Protein AF-A0A483R5V2-F1 (afdb_monomer_lite)

Foldseek 3Di:
DPDDDDPDLLVVLLVLLLVLLVPVVDPVSVVVLLVLLLVLLAPSSLSNLLNNCVSDVDVVSLCSNLVSLCVQLVVFWFAQLLADQVLLCVLDVDFPAFAQEDDPLVVVVVVVVVVVVVVVVVVVVVNPPPDPPPDPPPPPQPCDPNDSLVSSVSSNLSSLLSLQCSCVVCVVPDDLVSNLSSLLSSLTSLRSNLCVVCVCCRVVVVVQLVVQLVVVCVVCPVPDDDDSVRSSSVSSVVVSVVNLVSLLVSLLSNLLSNQDPSCLVSLLVSLVVVVGLSSLLSSLLSCLNVLHDDDLVNLLVSLVSHNPHSSSLVSSSVSLSVSCSNYPDDPVVNVSNCVSSVHHYDYPDPVVVPPVVDD

Radius of gyration: 23.41 Å; chains: 1; bounding box: 75×50×64 Å

Secondary structure (DSSP, 8-state):
------SSHHHHHHHHHHHHHHTTT-HHHHHHHHHHHHTTTSHHHHHHHHHHHHH---HHHHHHHHHHHHHTTTTSPPP-S---HHHHHHH-SSPPPPEEE---HHHHHHHHHHHHHHHHHHHHHHT---S--TT-------EETTEEHHHHHHHHHHHHHHHHHHHHHTTTTS-HHHHHHHHHHHHHHHHHHHHHHHHHHHHSHHHHHHHHHHHHHHHHTTS----HHHHHHHHHHHHHHHHHHHHHHHHHHHHHHH--TTTHHHHHHHHHTT-SHHHHHHHHHHHHHTT----HHHHHHHHHHS---HHHHHHHHHHHHHHHHHS---HHHHHHHHHHTT-EEEPPPGGGGSTTS--

Organism: Klebsiella pneumoniae (NCBI:txid573)

Sequence (359 aa):
PNNYKFKYNYVYYFFIAKYFSDHLREADVVKEIKNAASSLHLKQSMNILMFLTHHSKDQFILDLITDQAKLLFSKFEPATIDLDTDFINSIVDNLPEVCFIQKDRLEFRREVEDSKDFRSEEIDSENNDDEPDESEQRDSNAVYDGIDLNLELNLTIKSLELLGQLSRNYYGSLKIGQKELLLDEAINAPLRSLNFLLSSARDEPEKTIETLEQKINEVLAGKKSTTSSEVRALARKILFRMLFTITYSIVSKIASSIGSTHLQPVIDKVCDNKNSDAGKLIKLASILEVGQTISIEELKKLNGSLSKNSLSNLLVKALVVNYLYMFERPNKQVQQICAAVDIKYDAISKEIGFQKINK

pLDDT: mean 83.68, std 16.2, range [32.22, 98.38]

Structure (mmCIF, N/CA/C/O backbone):
data_AF-A0A483R5V2-F1
#
_entry.id   AF-A0A483R5V2-F1
#
loop_
_atom_site.group_PDB
_atom_site.id
_atom_site.type_symbol
_atom_site.label_atom_id
_atom_site.label_alt_id
_atom_site.label_comp_id
_atom_site.label_asym_id
_atom_site.label_entity_id
_atom_site.label_seq_id
_atom_site.pdbx_PDB_ins_code
_atom_site.Cartn_x
_atom_site.Cartn_y
_atom_site.Cartn_z
_atom_site.occupancy
_atom_site.B_iso_or_equiv
_atom_site.auth_seq_id
_atom_site.auth_comp_id
_atom_site.auth_asym_id
_atom_site.auth_atom_id
_atom_site.pdbx_PDB_model_num
ATOM 1 N N . PRO A 1 1 ? 23.568 32.466 -28.014 1.00 44.06 1 PRO A N 1
ATOM 2 C CA . PRO A 1 1 ? 23.216 31.199 -27.329 1.00 44.06 1 PRO A CA 1
ATOM 3 C C . PRO A 1 1 ? 21.982 30.568 -27.989 1.00 44.06 1 PRO A C 1
ATOM 5 O O . PRO A 1 1 ? 20.909 31.164 -27.965 1.00 44.06 1 PRO A O 1
ATOM 8 N N . ASN A 1 2 ? 22.157 29.420 -28.650 1.00 48.97 2 ASN A N 1
ATOM 9 C CA . ASN A 1 2 ? 21.047 28.656 -29.225 1.00 48.97 2 ASN A CA 1
ATOM 10 C C . ASN A 1 2 ? 20.337 27.899 -28.100 1.00 48.97 2 ASN A C 1
ATOM 12 O O . ASN A 1 2 ? 20.695 26.764 -27.797 1.00 48.97 2 ASN A O 1
ATOM 16 N N . ASN A 1 3 ? 19.356 28.540 -27.471 1.00 72.00 3 ASN A N 1
ATOM 17 C CA . ASN A 1 3 ? 18.516 27.886 -26.475 1.00 72.00 3 ASN A CA 1
ATOM 18 C C . ASN A 1 3 ? 17.336 27.219 -27.190 1.00 72.00 3 ASN A C 1
ATOM 20 O O . ASN A 1 3 ? 16.607 27.872 -27.937 1.00 72.00 3 ASN A O 1
ATOM 24 N N . TYR A 1 4 ? 17.151 25.921 -26.956 1.00 74.50 4 TYR A N 1
ATOM 25 C CA . TYR A 1 4 ? 15.969 25.182 -27.394 1.00 74.50 4 TYR A CA 1
ATOM 26 C C . TYR A 1 4 ? 14.942 25.165 -26.259 1.00 74.50 4 TYR A C 1
ATOM 28 O O . TYR A 1 4 ? 15.307 24.978 -25.101 1.00 74.50 4 TYR A O 1
ATOM 36 N N . LYS A 1 5 ? 13.659 25.351 -26.585 1.00 79.12 5 LYS A N 1
ATOM 37 C CA . LYS A 1 5 ? 12.546 25.267 -25.629 1.00 79.12 5 LYS A CA 1
ATOM 38 C C . LYS A 1 5 ? 11.462 24.354 -26.187 1.00 79.12 5 LYS A C 1
ATOM 40 O O . LYS A 1 5 ? 11.101 24.458 -27.358 1.00 79.12 5 LYS A O 1
ATOM 45 N N . PHE A 1 6 ? 10.929 23.480 -25.342 1.00 82.62 6 PHE A N 1
ATOM 46 C CA . PHE A 1 6 ? 9.772 22.654 -25.672 1.00 82.62 6 PHE A CA 1
ATOM 47 C C . PHE A 1 6 ? 8.491 23.373 -25.255 1.00 82.62 6 PHE A C 1
ATOM 49 O O . PHE A 1 6 ? 8.448 24.027 -24.217 1.00 82.62 6 PHE A O 1
ATOM 56 N N . LYS A 1 7 ? 7.430 23.250 -26.062 1.00 82.69 7 LYS A N 1
ATOM 57 C CA . LYS A 1 7 ? 6.113 23.812 -25.719 1.00 82.69 7 LYS A CA 1
ATOM 58 C C . LYS A 1 7 ? 5.492 23.121 -24.501 1.00 82.69 7 LYS A C 1
ATOM 60 O O . LYS A 1 7 ? 4.748 23.755 -23.766 1.00 82.69 7 LYS A O 1
ATOM 65 N N . TYR A 1 8 ? 5.787 21.835 -24.312 1.00 85.31 8 TYR A N 1
ATOM 66 C CA . TYR A 1 8 ? 5.274 21.042 -23.204 1.00 85.31 8 TYR A CA 1
ATOM 67 C C . TYR A 1 8 ? 6.401 20.248 -22.539 1.00 85.31 8 TYR A C 1
ATOM 69 O O . TYR A 1 8 ? 7.162 19.567 -23.232 1.00 85.31 8 TYR A O 1
ATOM 77 N N . ASN A 1 9 ? 6.456 20.274 -21.206 1.00 85.25 9 ASN A N 1
ATOM 78 C CA . ASN A 1 9 ? 7.512 19.625 -20.418 1.00 85.25 9 ASN A CA 1
ATOM 79 C C . ASN A 1 9 ? 7.564 18.102 -20.633 1.00 85.25 9 ASN A C 1
ATOM 81 O O . ASN A 1 9 ? 8.644 17.527 -20.730 1.00 85.25 9 ASN A O 1
ATOM 85 N N . TYR A 1 10 ? 6.419 17.439 -20.835 1.00 86.19 10 TYR A N 1
ATOM 86 C CA . TYR A 1 10 ? 6.395 15.994 -21.103 1.00 86.19 10 TYR A CA 1
ATOM 87 C C . TYR A 1 10 ? 7.123 15.605 -22.400 1.00 86.19 10 TYR A C 1
ATOM 89 O O . TYR A 1 10 ? 7.690 14.518 -22.475 1.00 86.19 10 TYR A O 1
ATOM 97 N N . VAL A 1 11 ? 7.152 16.486 -23.411 1.00 89.81 11 VAL A N 1
ATOM 98 C CA . VAL A 1 11 ? 7.894 16.240 -24.660 1.00 89.81 11 VAL A CA 1
ATOM 99 C C . VAL A 1 11 ? 9.394 16.252 -24.383 1.00 89.81 11 VAL A C 1
ATOM 101 O O . VAL A 1 11 ? 10.123 15.406 -24.894 1.00 89.81 11 VAL A O 1
ATOM 104 N N . TYR A 1 12 ? 9.850 17.174 -23.534 1.00 90.44 12 TYR A N 1
ATOM 105 C CA . TYR A 1 12 ? 11.239 17.220 -23.091 1.00 90.44 12 TYR A CA 1
ATOM 106 C C . TYR A 1 12 ? 11.629 15.939 -22.338 1.00 90.44 12 TYR A C 1
ATOM 108 O O . TYR A 1 12 ? 12.614 15.292 -22.696 1.00 90.44 12 TYR A O 1
ATOM 116 N N . TYR A 1 13 ? 10.812 15.510 -21.370 1.00 93.56 13 TYR A N 1
ATOM 117 C CA . TYR A 1 13 ? 11.062 14.287 -20.596 1.00 93.56 13 TYR A CA 1
ATOM 118 C C . TYR A 1 13 ? 11.082 13.029 -21.470 1.00 93.56 13 TYR A C 1
ATOM 120 O O . TYR A 1 13 ? 11.932 12.161 -21.277 1.00 93.56 13 TYR A O 1
ATOM 128 N N . PHE A 1 14 ? 10.195 12.954 -22.465 1.00 93.56 14 PHE A N 1
ATOM 129 C CA . PHE A 1 14 ? 10.171 11.870 -23.444 1.00 93.56 14 PHE A CA 1
ATOM 130 C C . PHE A 1 14 ? 11.493 11.767 -24.217 1.00 93.56 14 PHE A C 1
ATOM 132 O O . PHE A 1 14 ? 12.052 10.679 -24.343 1.00 93.56 14 PHE A O 1
ATOM 139 N N . PHE A 1 15 ? 12.035 12.889 -24.706 1.00 94.12 15 PHE A N 1
ATOM 140 C CA . PHE A 1 15 ? 13.299 12.869 -25.447 1.00 94.12 15 PHE A CA 1
ATOM 141 C C . PHE A 1 15 ? 14.504 12.538 -24.565 1.00 94.12 15 PHE A C 1
ATOM 143 O O . PHE A 1 15 ? 15.373 11.792 -25.014 1.00 94.12 15 PHE A O 1
ATOM 150 N N . ILE A 1 16 ? 14.541 13.013 -23.314 1.00 94.62 16 ILE A N 1
ATOM 151 C CA . ILE A 1 16 ? 15.577 12.600 -22.351 1.00 94.62 16 ILE A CA 1
ATOM 152 C C . ILE A 1 16 ? 15.517 11.090 -22.129 1.00 94.62 16 ILE A C 1
ATOM 154 O O . ILE A 1 16 ? 16.525 10.400 -22.252 1.00 94.62 16 ILE A O 1
ATOM 158 N N . ALA A 1 17 ? 14.330 10.557 -21.848 1.00 94.94 17 ALA A N 1
ATOM 159 C CA . ALA A 1 17 ? 14.140 9.132 -21.629 1.00 94.94 17 ALA A CA 1
ATOM 160 C C . ALA A 1 17 ? 14.529 8.296 -22.856 1.00 94.94 17 ALA A C 1
ATOM 162 O O . ALA A 1 17 ? 15.144 7.237 -22.721 1.00 94.94 17 ALA A O 1
ATOM 163 N N . LYS A 1 18 ? 14.215 8.785 -24.062 1.00 95.38 18 LYS A N 1
ATOM 164 C CA . LYS A 1 18 ? 14.647 8.155 -25.308 1.00 95.38 18 LYS A CA 1
ATOM 165 C C . LYS A 1 18 ? 16.172 8.154 -25.428 1.00 95.38 18 LYS A C 1
ATOM 167 O O . LYS A 1 18 ? 16.744 7.096 -25.685 1.00 95.38 18 LYS A O 1
ATOM 172 N N . TYR A 1 19 ? 16.822 9.288 -25.167 1.00 95.69 19 TYR A N 1
ATOM 173 C CA . TYR A 1 19 ? 18.281 9.381 -25.142 1.00 95.69 19 TYR A CA 1
ATOM 174 C C . TYR A 1 19 ? 18.885 8.391 -24.137 1.00 95.69 19 TYR A C 1
ATOM 176 O O . TYR A 1 19 ? 19.752 7.606 -24.508 1.00 95.69 19 TYR A O 1
ATOM 184 N N . PHE A 1 20 ? 18.372 8.336 -22.905 1.00 95.12 20 PHE A N 1
ATOM 185 C CA . PHE A 1 20 ? 18.823 7.375 -21.896 1.00 95.12 20 PHE A CA 1
ATOM 186 C C . PHE A 1 20 ? 18.676 5.925 -22.362 1.00 95.12 20 PHE A C 1
ATOM 188 O O . PHE A 1 20 ? 19.605 5.140 -22.189 1.00 95.12 20 PHE A O 1
ATOM 195 N N . SER A 1 21 ? 17.557 5.575 -23.006 1.00 94.25 21 SER A N 1
ATOM 196 C CA . SER A 1 21 ? 17.314 4.213 -23.500 1.00 94.25 21 SER A CA 1
ATOM 197 C C . SER A 1 21 ? 18.323 3.754 -24.559 1.00 94.25 21 SER A C 1
ATOM 199 O O . SER A 1 21 ? 18.682 2.578 -24.587 1.00 94.25 21 SER A O 1
ATOM 201 N N . ASP A 1 22 ? 18.812 4.677 -25.392 1.00 94.12 22 ASP A N 1
ATOM 202 C CA . ASP A 1 22 ? 19.760 4.378 -26.472 1.00 94.12 22 ASP A CA 1
ATOM 203 C C . ASP A 1 22 ? 21.214 4.284 -25.971 1.00 94.12 22 ASP A C 1
ATOM 205 O O . ASP A 1 22 ? 22.054 3.670 -26.628 1.00 94.12 22 ASP A O 1
ATOM 209 N N . HIS A 1 23 ? 21.498 4.822 -24.779 1.00 94.25 23 HIS A N 1
ATOM 210 C CA . HIS A 1 23 ? 22.848 4.966 -24.223 1.00 94.25 23 HIS A CA 1
ATOM 211 C C . HIS A 1 23 ? 23.003 4.293 -22.843 1.00 94.25 23 HIS A C 1
ATOM 213 O O . HIS A 1 23 ? 23.864 4.666 -22.051 1.00 94.25 23 HIS A O 1
ATOM 219 N N . LEU A 1 24 ? 22.220 3.243 -22.550 1.00 89.44 24 LEU A N 1
ATOM 220 C CA . LEU A 1 24 ? 22.225 2.520 -21.257 1.00 89.44 24 LEU A CA 1
ATOM 221 C C . LEU A 1 24 ? 23.577 1.897 -20.850 1.00 89.44 24 LEU A C 1
ATOM 223 O O . LEU A 1 24 ? 23.723 1.422 -19.727 1.00 89.44 24 LEU A O 1
ATOM 227 N N . ARG A 1 25 ? 24.563 1.860 -21.753 1.00 88.00 25 ARG A N 1
ATOM 228 C CA . ARG A 1 25 ? 25.918 1.345 -21.484 1.00 88.00 25 ARG A CA 1
ATOM 229 C C . ARG A 1 25 ? 26.900 2.432 -21.047 1.00 88.00 25 ARG A C 1
ATOM 231 O O . ARG A 1 25 ? 28.011 2.106 -20.637 1.00 88.00 25 ARG A O 1
ATOM 238 N N . GLU A 1 26 ? 26.522 3.699 -21.164 1.00 93.94 26 GLU A N 1
ATOM 239 C CA . GLU A 1 26 ? 27.379 4.828 -20.819 1.00 93.94 26 GLU A CA 1
ATOM 240 C C . GLU A 1 26 ? 27.287 5.126 -19.322 1.00 93.94 26 GLU A C 1
ATOM 242 O O . GLU A 1 26 ? 26.198 5.264 -18.763 1.00 93.94 26 GLU A O 1
ATOM 247 N N . ALA A 1 27 ? 28.442 5.229 -18.659 1.00 92.62 27 ALA A N 1
ATOM 248 C CA . ALA A 1 27 ? 28.509 5.404 -17.209 1.00 92.62 27 ALA A CA 1
ATOM 249 C C . ALA A 1 27 ? 27.826 6.699 -16.736 1.00 92.62 27 ALA A C 1
ATOM 251 O O . ALA A 1 27 ? 27.151 6.692 -15.705 1.00 92.62 27 ALA A O 1
ATOM 252 N N . ASP A 1 28 ? 27.953 7.780 -17.509 1.00 93.75 28 ASP A N 1
ATOM 253 C CA . ASP A 1 28 ? 27.339 9.071 -17.192 1.00 93.75 28 ASP A CA 1
ATOM 254 C C . ASP A 1 28 ? 25.811 9.005 -17.306 1.00 93.75 28 ASP A C 1
ATOM 256 O O . ASP A 1 28 ? 25.102 9.447 -16.406 1.00 93.75 28 ASP A O 1
ATOM 260 N N . VAL A 1 29 ? 25.285 8.344 -18.342 1.00 93.06 29 VAL A N 1
ATOM 261 C CA . VAL A 1 29 ? 23.839 8.119 -18.500 1.00 93.06 29 VAL A CA 1
ATOM 262 C C . VAL A 1 29 ? 23.293 7.264 -17.360 1.00 93.06 29 VAL A C 1
ATOM 264 O O . VAL A 1 29 ? 22.270 7.596 -16.766 1.00 93.06 29 VAL A O 1
ATOM 267 N N . VAL A 1 30 ? 23.997 6.192 -16.989 1.00 91.00 30 VAL A N 1
ATOM 268 C CA . VAL A 1 30 ? 23.628 5.353 -15.840 1.00 91.00 30 VAL A CA 1
ATOM 269 C C . VAL A 1 30 ? 23.589 6.160 -14.539 1.00 91.00 30 VAL A C 1
ATOM 271 O O . VAL A 1 30 ? 22.702 5.942 -13.709 1.00 91.00 30 VAL A O 1
ATOM 274 N N . LYS A 1 31 ? 24.526 7.094 -14.349 1.00 92.19 31 LYS A N 1
ATOM 275 C CA . LYS A 1 31 ? 24.541 7.992 -13.190 1.00 92.19 31 LYS A CA 1
ATOM 276 C C . LYS A 1 31 ? 23.309 8.901 -13.170 1.00 92.19 31 LYS A C 1
ATOM 278 O O . LYS A 1 31 ? 22.677 9.015 -12.125 1.00 92.19 31 LYS A O 1
ATOM 283 N N . GLU A 1 32 ? 22.913 9.467 -14.306 1.00 93.62 32 GLU A N 1
ATOM 284 C CA . GLU A 1 32 ? 21.710 10.308 -14.380 1.00 93.62 32 GLU A CA 1
ATOM 285 C C . GLU A 1 32 ? 20.416 9.526 -14.121 1.00 93.62 32 GLU A C 1
ATOM 287 O O . GLU A 1 32 ? 19.533 10.002 -13.408 1.00 93.62 32 GLU A O 1
ATOM 292 N N . ILE A 1 33 ? 20.314 8.283 -14.604 1.00 91.31 33 ILE A N 1
ATOM 293 C CA . ILE A 1 33 ? 19.161 7.422 -14.294 1.00 91.31 33 ILE A CA 1
ATOM 294 C C . ILE A 1 33 ? 19.106 7.125 -12.783 1.00 91.31 33 ILE A C 1
ATOM 296 O O . ILE A 1 33 ? 18.025 7.140 -12.192 1.00 91.31 33 ILE A O 1
ATOM 300 N N . LYS A 1 34 ? 20.259 6.907 -12.131 1.00 90.25 34 LYS A N 1
ATOM 301 C CA . LYS A 1 34 ? 20.344 6.748 -10.666 1.00 90.25 34 LYS A CA 1
ATOM 302 C C . LYS A 1 34 ? 19.878 7.995 -9.925 1.00 90.25 34 LYS A C 1
ATOM 304 O O . LYS A 1 34 ? 19.079 7.867 -9.001 1.00 90.25 34 LYS A O 1
ATOM 309 N N . ASN A 1 35 ? 20.317 9.176 -10.358 1.00 91.44 35 ASN A N 1
ATOM 310 C CA . ASN A 1 35 ? 19.884 10.447 -9.777 1.00 91.44 35 ASN A CA 1
ATOM 311 C C . ASN A 1 35 ? 18.361 10.613 -9.890 1.00 91.44 35 ASN A C 1
ATOM 313 O O . ASN A 1 35 ? 17.697 10.944 -8.903 1.00 91.44 35 ASN A O 1
ATOM 317 N N . ALA A 1 36 ? 17.788 10.302 -11.059 1.00 90.81 36 ALA A N 1
ATOM 318 C CA . ALA A 1 36 ? 16.342 10.323 -11.263 1.00 90.81 36 ALA A CA 1
ATOM 319 C C . ALA A 1 36 ? 15.624 9.328 -10.331 1.00 90.81 36 ALA A C 1
ATOM 321 O O . ALA A 1 36 ? 14.623 9.675 -9.709 1.00 90.81 36 ALA A O 1
ATOM 322 N N . ALA A 1 37 ? 16.154 8.113 -10.163 1.00 88.19 37 ALA A N 1
ATOM 323 C CA . ALA A 1 37 ? 15.560 7.109 -9.279 1.00 88.19 37 ALA A CA 1
ATOM 324 C C . ALA A 1 37 ? 15.628 7.504 -7.790 1.00 88.19 37 ALA A C 1
ATOM 326 O O . ALA A 1 37 ? 14.700 7.211 -7.043 1.00 88.19 37 ALA A O 1
ATOM 327 N N . SER A 1 38 ? 16.669 8.226 -7.358 1.00 87.69 38 SER A N 1
ATOM 328 C CA . SER A 1 38 ? 16.760 8.764 -5.988 1.00 87.69 38 SER A CA 1
ATOM 329 C C . SER A 1 38 ? 15.885 10.001 -5.732 1.00 87.69 38 SER A C 1
ATOM 331 O O . SER A 1 38 ? 15.626 10.350 -4.584 1.00 87.69 38 SER A O 1
ATOM 333 N N . SER A 1 39 ? 15.406 10.663 -6.788 1.00 88.12 39 SER A N 1
ATOM 334 C CA . SER A 1 39 ? 14.600 11.891 -6.717 1.00 88.12 39 SER A CA 1
ATOM 335 C C . SER A 1 39 ? 13.176 11.682 -7.241 1.00 88.12 39 SER A C 1
ATOM 337 O O . SER A 1 39 ? 12.579 12.575 -7.831 1.00 88.12 39 SER A O 1
ATOM 339 N N . LEU A 1 40 ? 12.601 10.495 -7.014 1.00 86.81 40 LEU A N 1
ATOM 340 C CA . LEU A 1 40 ? 11.259 10.118 -7.487 1.00 86.81 40 LEU A CA 1
ATOM 341 C C . LEU A 1 40 ? 10.112 11.011 -6.992 1.00 86.81 40 LEU A C 1
ATOM 343 O O . LEU A 1 40 ? 9.028 10.977 -7.572 1.00 86.81 40 LEU A O 1
ATOM 347 N N . HIS A 1 41 ? 10.334 11.792 -5.934 1.00 81.50 41 HIS A N 1
ATOM 348 C CA . HIS A 1 41 ? 9.382 12.800 -5.473 1.00 81.50 41 HIS A CA 1
ATOM 349 C C . HIS A 1 41 ? 9.225 13.949 -6.478 1.00 81.50 41 HIS A C 1
ATOM 351 O O . HIS A 1 41 ? 8.148 14.534 -6.554 1.00 81.50 41 HIS A O 1
ATOM 357 N N . LEU A 1 42 ? 10.243 14.205 -7.309 1.00 86.88 42 LEU A N 1
ATOM 358 C CA . LEU A 1 42 ? 10.202 15.213 -8.359 1.00 86.88 42 LEU A CA 1
ATOM 359 C C . LEU A 1 42 ? 9.417 14.717 -9.578 1.00 86.88 42 LEU A C 1
ATOM 361 O O . LEU A 1 42 ? 9.678 13.646 -10.143 1.00 86.88 42 LEU A O 1
ATOM 365 N N . LYS A 1 43 ? 8.503 15.564 -10.063 1.00 85.31 43 LYS A N 1
ATOM 366 C CA . LYS A 1 43 ? 7.668 15.303 -11.248 1.00 85.31 43 LYS A CA 1
ATOM 367 C C . LYS A 1 43 ? 8.503 14.989 -12.491 1.00 85.31 43 LYS A C 1
ATOM 369 O O . LYS A 1 43 ? 8.151 14.090 -13.257 1.00 85.31 43 LYS A O 1
ATOM 374 N N . GLN A 1 44 ? 9.617 15.693 -12.692 1.00 89.94 44 GLN A N 1
ATOM 375 C CA . GLN A 1 44 ? 10.538 15.446 -13.805 1.00 89.94 44 GLN A CA 1
ATOM 376 C C . GLN A 1 44 ? 11.118 14.027 -13.753 1.00 89.94 44 GLN A C 1
ATOM 378 O O . GLN A 1 44 ? 11.009 13.288 -14.733 1.00 89.94 44 GLN A O 1
ATOM 383 N N . SER A 1 45 ? 11.689 13.631 -12.615 1.00 90.44 45 SER A N 1
ATOM 384 C CA . SER A 1 45 ? 12.313 12.319 -12.434 1.00 90.44 45 SER A CA 1
ATOM 385 C C . SER A 1 45 ? 11.320 11.178 -12.647 1.00 90.44 45 SER A C 1
ATOM 387 O O . SER A 1 45 ? 11.608 10.237 -13.390 1.00 90.44 45 SER A O 1
ATOM 389 N N . MET A 1 46 ? 10.113 11.297 -12.082 1.00 87.88 46 MET A N 1
ATOM 390 C CA . MET A 1 46 ? 9.050 10.304 -12.251 1.00 87.88 46 MET A CA 1
ATOM 391 C C . MET A 1 46 ? 8.639 10.144 -13.724 1.00 87.88 46 MET A C 1
ATOM 393 O O . MET A 1 46 ? 8.561 9.022 -14.227 1.00 87.88 46 MET A O 1
ATOM 397 N N . ASN A 1 47 ? 8.436 11.254 -14.445 1.00 90.06 47 ASN A N 1
ATOM 398 C CA . ASN A 1 47 ? 8.069 11.217 -15.864 1.00 90.06 47 ASN A CA 1
ATOM 399 C C . ASN A 1 47 ? 9.191 10.648 -16.744 1.00 90.06 47 ASN A C 1
ATOM 401 O O . ASN A 1 47 ? 8.917 9.836 -17.629 1.00 90.06 47 ASN A O 1
ATOM 405 N N . ILE A 1 48 ? 10.451 11.028 -16.499 1.00 93.50 48 ILE A N 1
ATOM 406 C CA . ILE A 1 48 ? 11.602 10.490 -17.241 1.00 93.50 48 ILE A CA 1
ATOM 407 C C . ILE A 1 48 ? 11.687 8.971 -17.061 1.00 93.50 48 ILE A C 1
ATOM 409 O O . ILE A 1 48 ? 11.816 8.256 -18.051 1.00 93.50 48 ILE A O 1
ATOM 413 N N . LEU A 1 49 ? 11.567 8.453 -15.835 1.00 92.00 49 LEU A N 1
ATOM 414 C CA . LEU A 1 49 ? 11.635 7.009 -15.577 1.00 92.00 49 LEU A CA 1
ATOM 415 C C . LEU A 1 49 ? 10.443 6.247 -16.174 1.00 92.00 49 LEU A C 1
ATOM 417 O O . LEU A 1 49 ? 10.605 5.144 -16.707 1.00 92.00 49 LEU A O 1
ATOM 421 N N . MET A 1 50 ? 9.252 6.849 -16.161 1.00 89.12 50 MET A N 1
ATOM 422 C CA . MET A 1 50 ? 8.062 6.278 -16.794 1.00 89.12 50 MET A CA 1
ATOM 423 C C . MET A 1 50 ? 8.219 6.175 -18.323 1.00 89.12 50 MET A C 1
ATOM 425 O O . MET A 1 50 ? 7.904 5.142 -18.916 1.00 89.12 50 MET A O 1
ATOM 429 N N . PHE A 1 51 ? 8.772 7.199 -18.980 1.00 92.00 51 PHE A N 1
ATOM 430 C CA . PHE A 1 51 ? 9.100 7.116 -20.407 1.00 92.00 51 PHE A CA 1
ATOM 431 C C . PHE A 1 51 ? 10.292 6.191 -20.680 1.00 92.00 51 PHE A C 1
ATOM 433 O O . PHE A 1 51 ? 10.305 5.481 -21.683 1.00 92.00 51 PHE A O 1
ATOM 440 N N . LEU A 1 52 ? 11.284 6.138 -19.792 1.00 92.00 52 LEU A N 1
ATOM 441 C CA . LEU A 1 52 ? 12.467 5.299 -19.984 1.00 92.00 52 LEU A CA 1
ATOM 442 C C . LEU A 1 52 ? 12.076 3.821 -20.011 1.00 92.00 52 LEU A C 1
ATOM 444 O O . LEU A 1 52 ? 12.475 3.091 -20.914 1.00 92.00 52 LEU A O 1
ATOM 448 N N . THR A 1 53 ? 11.226 3.408 -19.075 1.00 88.06 53 THR A N 1
ATOM 449 C CA . THR A 1 53 ? 10.670 2.048 -19.014 1.00 88.06 53 THR A CA 1
ATOM 450 C C . THR A 1 53 ? 9.714 1.730 -20.170 1.00 88.06 53 THR A C 1
ATOM 452 O O . THR A 1 53 ? 9.570 0.567 -20.552 1.00 88.06 53 THR A O 1
ATOM 455 N N . HIS A 1 54 ? 9.088 2.748 -20.775 1.00 87.00 54 HIS A N 1
ATOM 456 C CA . HIS A 1 54 ? 8.357 2.599 -22.038 1.00 87.00 54 HIS A CA 1
ATOM 457 C C . HIS A 1 54 ? 9.297 2.269 -23.202 1.00 87.00 54 HIS A C 1
ATOM 459 O O . HIS A 1 54 ? 9.016 1.375 -24.003 1.00 87.00 54 HIS A O 1
ATOM 465 N N . HIS A 1 55 ? 10.415 2.991 -23.300 1.00 89.12 55 HIS A N 1
ATOM 466 C CA . HIS A 1 55 ? 11.388 2.838 -24.380 1.00 89.12 55 HIS A CA 1
ATOM 467 C C . HIS A 1 55 ? 12.265 1.595 -24.241 1.00 89.12 55 HIS A C 1
ATOM 469 O O . HIS A 1 55 ? 12.627 0.993 -25.252 1.00 89.12 55 HIS A O 1
ATOM 475 N N . SER A 1 56 ? 12.590 1.196 -23.013 1.00 85.38 56 SER A N 1
ATOM 476 C CA . SER A 1 56 ? 13.426 0.039 -22.723 1.00 85.38 56 SER A CA 1
ATOM 477 C C . SER A 1 56 ? 12.896 -0.726 -21.517 1.00 85.38 56 SER A C 1
ATOM 479 O O . SER A 1 56 ? 12.699 -0.177 -20.439 1.00 85.38 56 SER A O 1
ATOM 481 N N . LYS A 1 57 ? 12.710 -2.034 -21.700 1.00 75.50 57 LYS A N 1
ATOM 482 C CA . LYS A 1 57 ? 12.292 -2.976 -20.646 1.00 75.50 57 LYS A CA 1
ATOM 483 C C . LYS A 1 57 ? 13.486 -3.749 -20.093 1.00 75.50 57 LYS A C 1
ATOM 485 O O . LYS A 1 57 ? 13.340 -4.896 -19.669 1.00 75.50 57 LYS A O 1
ATOM 490 N N . ASP A 1 58 ? 14.672 -3.152 -20.196 1.00 85.44 58 ASP A N 1
ATOM 491 C CA . ASP A 1 58 ? 15.895 -3.741 -19.678 1.00 85.44 58 ASP A CA 1
ATOM 492 C C . ASP A 1 58 ? 15.742 -4.000 -18.174 1.00 85.44 58 ASP A C 1
ATOM 494 O O . ASP A 1 58 ? 15.253 -3.147 -17.427 1.00 85.44 58 ASP A O 1
ATOM 498 N N . GLN A 1 59 ? 16.150 -5.197 -17.749 1.00 88.12 59 GLN A N 1
ATOM 499 C CA . GLN A 1 59 ? 16.105 -5.614 -16.352 1.00 88.12 59 GLN A CA 1
ATOM 500 C C . GLN A 1 59 ? 16.853 -4.622 -15.460 1.00 88.12 59 GLN A C 1
ATOM 502 O O . GLN A 1 59 ? 16.376 -4.315 -14.375 1.00 88.12 59 GLN A O 1
ATOM 507 N N . PHE A 1 60 ? 17.953 -4.056 -15.961 1.00 88.62 60 PHE A N 1
ATOM 508 C CA . PHE A 1 60 ? 18.752 -3.066 -15.254 1.00 88.62 60 PHE A CA 1
ATOM 509 C C . PHE A 1 60 ? 17.931 -1.858 -14.776 1.00 88.62 60 PHE A C 1
ATOM 511 O O . PHE A 1 60 ? 18.115 -1.395 -13.653 1.00 88.62 60 PHE A O 1
ATOM 518 N N . ILE A 1 61 ? 17.008 -1.353 -15.604 1.00 88.06 61 ILE A N 1
ATOM 519 C CA . ILE A 1 61 ? 16.183 -0.189 -15.245 1.00 88.06 61 ILE A CA 1
ATOM 520 C C . ILE A 1 61 ? 15.203 -0.565 -14.130 1.00 88.06 61 ILE A C 1
ATOM 522 O O . ILE A 1 61 ? 15.019 0.202 -13.186 1.00 88.06 61 ILE A O 1
ATOM 526 N N . LEU A 1 62 ? 14.584 -1.746 -14.233 1.00 91.00 62 LEU A N 1
ATOM 527 C CA . LEU A 1 62 ? 13.647 -2.241 -13.223 1.00 91.00 62 LEU A CA 1
ATOM 528 C C . LEU A 1 62 ? 14.359 -2.472 -11.888 1.00 91.00 62 LEU A C 1
ATOM 530 O O . LEU A 1 62 ? 13.875 -1.999 -10.863 1.00 91.00 62 LEU A O 1
ATOM 534 N N . ASP A 1 63 ? 15.523 -3.123 -11.920 1.00 91.88 63 ASP A N 1
ATOM 535 C CA . ASP A 1 63 ? 16.350 -3.371 -10.738 1.00 91.88 63 ASP A CA 1
ATOM 536 C C . ASP A 1 63 ? 16.739 -2.058 -10.065 1.00 91.88 63 ASP A C 1
ATOM 538 O O . ASP A 1 63 ? 16.600 -1.932 -8.856 1.00 91.88 63 ASP A O 1
ATOM 542 N N . LEU A 1 64 ? 17.134 -1.042 -10.836 1.00 89.12 64 LEU A N 1
ATOM 543 C CA . LEU A 1 64 ? 17.522 0.248 -10.281 1.00 89.12 64 LEU A CA 1
ATOM 544 C C . LEU A 1 64 ? 16.380 0.942 -9.527 1.00 89.12 64 LEU A C 1
ATOM 546 O O . LEU A 1 64 ? 16.588 1.442 -8.422 1.00 89.12 64 LEU A O 1
ATOM 550 N N . ILE A 1 65 ? 15.182 0.982 -10.117 1.00 90.12 65 ILE A N 1
ATOM 551 C CA . ILE A 1 65 ? 14.006 1.607 -9.493 1.00 90.12 65 ILE A CA 1
ATOM 552 C C . ILE A 1 65 ? 13.602 0.818 -8.241 1.00 90.12 65 ILE A C 1
ATOM 554 O O . ILE A 1 65 ? 13.339 1.403 -7.190 1.00 90.12 65 ILE A O 1
ATOM 558 N N . THR A 1 66 ? 13.591 -0.512 -8.334 1.00 94.12 66 THR A N 1
ATOM 559 C CA . THR A 1 66 ? 13.285 -1.399 -7.210 1.00 94.12 66 THR A CA 1
ATOM 560 C C . THR A 1 66 ? 14.316 -1.276 -6.086 1.00 94.12 66 THR A C 1
ATOM 562 O O . THR A 1 66 ? 13.941 -1.215 -4.919 1.00 94.12 66 THR A O 1
ATOM 565 N N . ASP A 1 67 ? 15.605 -1.191 -6.400 1.00 93.62 67 ASP A N 1
ATOM 566 C CA . ASP A 1 67 ? 16.665 -1.0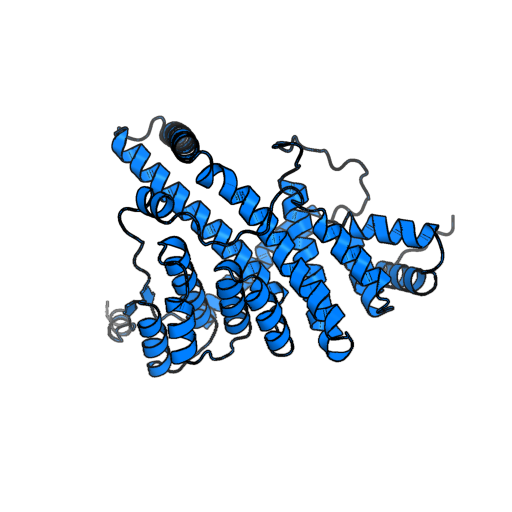82 -5.400 1.00 93.62 67 ASP A CA 1
ATOM 567 C C . ASP A 1 67 ? 16.643 0.268 -4.682 1.00 93.62 67 ASP A C 1
ATOM 569 O O . ASP A 1 67 ? 16.898 0.307 -3.482 1.00 93.62 67 ASP A O 1
ATOM 573 N N . GLN A 1 68 ? 16.263 1.361 -5.354 1.00 90.62 68 GLN A N 1
ATOM 574 C CA . GLN A 1 68 ? 16.014 2.632 -4.664 1.00 90.62 68 GLN A CA 1
ATOM 575 C C . GLN A 1 68 ? 14.837 2.526 -3.689 1.00 90.62 68 GLN A C 1
ATOM 577 O O . GLN A 1 68 ? 14.950 2.973 -2.550 1.00 90.62 68 GLN A O 1
ATOM 582 N N . ALA A 1 69 ? 13.741 1.872 -4.085 1.00 94.31 69 ALA A N 1
ATOM 583 C CA . ALA A 1 69 ? 12.604 1.657 -3.191 1.00 94.31 69 ALA A CA 1
ATOM 584 C C . ALA A 1 69 ? 12.982 0.815 -1.956 1.00 94.31 69 ALA A C 1
ATOM 586 O O . ALA A 1 69 ? 12.528 1.124 -0.854 1.00 94.31 69 ALA A O 1
ATOM 587 N N . LYS A 1 70 ? 13.873 -0.179 -2.105 1.00 95.81 70 LYS A N 1
ATOM 588 C CA . LYS A 1 70 ? 14.395 -0.999 -0.992 1.00 95.81 70 LYS A CA 1
ATOM 589 C C . LYS A 1 70 ? 15.144 -0.199 0.070 1.00 95.81 70 LYS A C 1
ATOM 591 O O . LYS A 1 70 ? 15.157 -0.614 1.226 1.00 95.81 70 LYS A O 1
ATOM 596 N N . LEU A 1 71 ? 15.776 0.917 -0.299 1.00 93.81 71 LEU A N 1
ATOM 597 C CA . LEU A 1 71 ? 16.511 1.759 0.651 1.00 93.81 71 LEU A CA 1
ATOM 598 C C . LEU A 1 71 ? 15.572 2.485 1.623 1.00 93.81 71 LEU A C 1
ATOM 600 O O . LEU A 1 71 ? 15.960 2.729 2.768 1.00 93.81 71 LEU A O 1
ATOM 604 N N . LEU A 1 72 ? 14.340 2.765 1.189 1.00 93.50 72 LEU A N 1
ATOM 605 C CA . LEU A 1 72 ? 13.328 3.473 1.969 1.00 93.50 72 LEU A CA 1
ATOM 606 C C . LEU A 1 72 ? 12.872 2.621 3.157 1.00 93.50 72 LEU A C 1
ATOM 608 O O . LEU A 1 72 ? 12.423 1.479 2.995 1.00 93.50 72 LEU A O 1
ATOM 612 N N . PHE A 1 73 ? 13.000 3.191 4.351 1.00 94.88 73 PHE A N 1
ATOM 613 C CA . PHE A 1 73 ? 12.752 2.579 5.651 1.00 94.88 73 PHE A CA 1
ATOM 614 C C . PHE A 1 73 ? 13.482 1.240 5.829 1.00 94.88 73 PHE A C 1
ATOM 616 O O . PHE A 1 73 ? 12.999 0.357 6.530 1.00 94.88 73 PHE A O 1
ATOM 623 N N . SER A 1 74 ? 14.657 1.074 5.210 1.00 94.44 74 SER A N 1
ATOM 624 C CA . SER A 1 74 ? 15.414 -0.193 5.167 1.00 94.44 74 SER A CA 1
ATOM 625 C C . SER A 1 74 ? 15.836 -0.753 6.532 1.00 94.44 74 SER A C 1
ATOM 627 O O . SER A 1 74 ? 16.145 -1.937 6.636 1.00 94.44 74 SER A O 1
ATOM 629 N N . LYS A 1 75 ? 15.826 0.068 7.591 1.00 93.12 75 LYS A N 1
ATOM 630 C CA . LYS A 1 75 ? 16.040 -0.377 8.980 1.00 93.12 75 LYS A CA 1
ATOM 631 C C . LYS A 1 75 ? 14.860 -1.178 9.552 1.00 93.12 75 LYS A C 1
ATOM 633 O O . LYS A 1 75 ? 15.015 -1.831 10.580 1.00 93.12 75 LYS A O 1
ATOM 638 N N . PHE A 1 76 ? 13.682 -1.075 8.940 1.00 93.44 76 PHE A N 1
ATOM 639 C CA . PHE A 1 76 ? 12.445 -1.684 9.413 1.00 93.44 76 PHE A CA 1
ATOM 640 C C . PHE A 1 76 ? 12.062 -2.849 8.512 1.00 93.44 76 PHE A C 1
ATOM 642 O O . PHE A 1 76 ? 12.111 -2.748 7.292 1.00 93.44 76 PHE A O 1
ATOM 649 N N . GLU A 1 77 ? 11.605 -3.942 9.111 1.00 94.44 77 GLU A N 1
ATOM 650 C CA . GLU A 1 77 ? 10.965 -5.016 8.353 1.00 94.44 77 GLU A CA 1
ATOM 651 C C . GLU A 1 77 ? 9.567 -4.584 7.871 1.00 94.44 77 GLU A C 1
ATOM 653 O O . GLU A 1 77 ? 8.944 -3.714 8.491 1.00 94.44 77 GLU A O 1
ATOM 658 N N . PRO A 1 78 ? 9.026 -5.169 6.789 1.00 96.56 78 PRO A N 1
ATOM 659 C CA . PRO A 1 78 ? 7.646 -4.928 6.382 1.00 96.56 78 PRO A CA 1
ATOM 660 C C . PRO A 1 78 ? 6.649 -5.264 7.504 1.00 96.56 78 PRO A C 1
ATOM 662 O O . PRO A 1 78 ? 6.722 -6.329 8.115 1.00 96.56 78 PRO A O 1
ATOM 665 N N . ALA A 1 79 ? 5.689 -4.374 7.765 1.00 94.19 79 ALA A N 1
ATOM 666 C CA . ALA A 1 79 ? 4.644 -4.605 8.758 1.00 94.19 79 ALA A CA 1
ATOM 667 C C . ALA A 1 79 ? 3.801 -5.850 8.439 1.00 94.19 79 ALA A C 1
ATOM 669 O O . ALA A 1 79 ? 3.353 -6.057 7.311 1.00 94.19 79 ALA A O 1
ATOM 670 N N . THR A 1 80 ? 3.513 -6.635 9.472 1.00 90.94 80 THR A N 1
ATOM 671 C CA . THR A 1 80 ? 2.705 -7.861 9.417 1.00 90.94 80 THR A CA 1
ATOM 672 C C . THR A 1 80 ? 1.222 -7.629 9.734 1.00 90.94 80 THR A C 1
ATOM 674 O O . THR A 1 80 ? 0.397 -8.447 9.336 1.00 90.94 80 THR A O 1
ATOM 677 N N . ILE A 1 81 ? 0.872 -6.499 10.374 1.00 85.50 81 ILE A N 1
ATOM 678 C CA . ILE A 1 81 ? -0.495 -6.078 10.784 1.00 85.50 81 ILE A CA 1
ATOM 679 C C . ILE A 1 81 ? -1.171 -7.051 11.786 1.00 85.50 81 ILE A C 1
ATOM 681 O O . ILE A 1 81 ? -2.331 -6.909 12.156 1.00 85.50 81 ILE A O 1
ATOM 685 N N . ASP A 1 82 ? -0.417 -7.983 12.352 1.00 72.69 82 ASP A N 1
ATOM 686 C CA . ASP A 1 82 ? -0.815 -8.855 13.461 1.00 72.69 82 ASP A CA 1
ATOM 687 C C . ASP A 1 82 ? -0.423 -8.259 14.826 1.00 72.69 82 ASP A C 1
ATOM 689 O O . ASP A 1 82 ? -0.015 -8.988 15.727 1.00 72.69 82 ASP A O 1
ATOM 693 N N . LEU A 1 83 ? -0.544 -6.927 14.970 1.00 67.75 83 LEU A N 1
ATOM 694 C CA . LEU A 1 83 ? -0.221 -6.198 16.204 1.00 67.75 83 LEU A CA 1
ATOM 695 C C . LEU A 1 83 ? -0.772 -6.924 17.432 1.00 67.75 83 LEU A C 1
ATOM 697 O O . LEU A 1 83 ? -1.900 -7.432 17.403 1.00 67.75 83 LEU A O 1
ATOM 701 N N . ASP A 1 84 ? 0.040 -6.932 18.494 1.00 65.69 84 ASP A N 1
ATOM 702 C CA . ASP A 1 84 ? -0.224 -7.712 19.695 1.00 65.69 84 ASP A CA 1
ATOM 703 C C . ASP A 1 84 ? -1.656 -7.481 20.182 1.00 65.69 84 ASP A C 1
ATOM 705 O O . ASP A 1 84 ? -2.114 -6.348 20.389 1.00 65.69 84 ASP A O 1
ATOM 709 N N . THR A 1 85 ? -2.382 -8.589 20.293 1.00 63.34 85 THR A N 1
ATOM 710 C CA . THR A 1 85 ? -3.816 -8.581 20.569 1.00 63.34 85 THR A CA 1
ATOM 711 C C . THR A 1 85 ? -4.068 -7.962 21.939 1.00 63.34 85 THR A C 1
ATOM 713 O O . THR A 1 85 ? -5.047 -7.240 22.102 1.00 63.34 85 THR A O 1
ATOM 716 N N . ASP A 1 86 ? -3.140 -8.137 22.881 1.00 65.50 86 ASP A N 1
ATOM 717 C CA . ASP A 1 86 ? -3.243 -7.592 24.232 1.00 65.50 86 ASP A CA 1
ATOM 718 C C . ASP A 1 86 ? -3.087 -6.065 24.258 1.00 65.50 86 ASP A C 1
ATOM 720 O O . ASP A 1 86 ? -3.827 -5.381 24.965 1.00 65.50 86 ASP A O 1
ATOM 724 N N . PHE A 1 87 ? -2.201 -5.501 23.432 1.00 68.06 87 PHE A N 1
ATOM 725 C CA . PHE A 1 87 ? -2.026 -4.051 23.315 1.00 68.06 87 PHE A CA 1
ATOM 726 C C . PHE A 1 87 ? -3.205 -3.378 22.602 1.00 68.06 87 PHE A C 1
ATOM 728 O O . PHE A 1 87 ? -3.767 -2.394 23.081 1.00 68.06 87 PHE A O 1
ATOM 735 N N . ILE A 1 88 ? -3.625 -3.920 21.459 1.00 69.50 88 ILE A N 1
ATOM 736 C CA . ILE A 1 88 ? -4.761 -3.360 20.720 1.00 69.50 88 ILE A CA 1
ATOM 737 C C . ILE A 1 88 ? -6.051 -3.464 21.543 1.00 69.50 88 ILE A C 1
ATOM 739 O O . ILE A 1 88 ? -6.858 -2.531 21.539 1.00 69.50 88 ILE A O 1
ATOM 743 N N . ASN A 1 89 ? -6.231 -4.560 22.284 1.00 67.88 89 ASN A N 1
ATOM 744 C CA . ASN A 1 89 ? -7.385 -4.723 23.160 1.00 67.88 89 ASN A CA 1
ATOM 745 C C . ASN A 1 89 ? -7.287 -3.870 24.434 1.00 67.88 89 ASN A C 1
ATOM 747 O O . ASN A 1 89 ? -8.323 -3.440 24.928 1.00 67.88 89 ASN A O 1
ATOM 751 N N . SER A 1 90 ? -6.090 -3.554 24.949 1.00 68.38 90 SER A N 1
ATOM 752 C CA . SER A 1 90 ? -5.953 -2.661 26.115 1.00 68.38 90 SER A CA 1
ATOM 753 C C . SER A 1 90 ? -6.270 -1.195 25.794 1.00 68.38 90 SER A C 1
ATOM 755 O O . SER A 1 90 ? -6.631 -0.417 26.681 1.00 68.38 90 SER A O 1
ATOM 757 N N . ILE A 1 91 ? -6.186 -0.809 24.518 1.00 70.62 91 ILE A N 1
ATOM 758 C CA . ILE A 1 91 ? -6.535 0.536 24.047 1.00 70.62 91 ILE A CA 1
ATOM 759 C C . ILE A 1 91 ? -8.023 0.666 23.700 1.00 70.62 91 ILE A C 1
ATOM 761 O O . ILE A 1 91 ? -8.575 1.771 23.751 1.00 70.62 91 ILE A O 1
ATOM 765 N N . VAL A 1 92 ? -8.701 -0.438 23.382 1.00 67.06 92 VAL A N 1
ATOM 766 C CA . VAL A 1 92 ? -10.087 -0.428 22.905 1.00 67.06 92 VAL A CA 1
ATOM 767 C C . VAL A 1 92 ? -10.976 -1.314 23.765 1.00 67.06 92 VAL A C 1
ATOM 769 O O . VAL A 1 92 ? -11.014 -2.525 23.588 1.00 67.06 92 VAL A O 1
ATOM 772 N N . ASP A 1 93 ? -11.792 -0.684 24.613 1.00 62.56 93 ASP A N 1
ATOM 773 C CA . ASP A 1 93 ? -12.817 -1.389 25.395 1.00 62.56 93 ASP A CA 1
ATOM 774 C C . ASP A 1 93 ? -13.970 -1.903 24.509 1.00 62.56 93 ASP A C 1
ATOM 776 O O . ASP A 1 93 ? -14.546 -2.954 24.772 1.00 62.56 93 ASP A O 1
ATOM 780 N N . ASN A 1 94 ? -14.325 -1.157 23.452 1.00 64.06 94 ASN A N 1
ATOM 781 C CA . ASN A 1 94 ? -15.344 -1.533 22.470 1.00 64.06 94 ASN A CA 1
ATOM 782 C C . ASN A 1 94 ? -14.980 -0.995 21.084 1.00 64.06 94 ASN A C 1
ATOM 784 O O . ASN A 1 94 ? -14.731 0.202 20.911 1.00 64.06 94 ASN A O 1
ATOM 788 N N . LEU A 1 95 ? -14.999 -1.873 20.081 1.00 66.00 95 LEU A N 1
ATOM 789 C CA . LEU A 1 95 ? -14.842 -1.473 18.687 1.00 66.00 95 LEU A CA 1
ATOM 790 C C . LEU A 1 95 ? -16.012 -0.587 18.236 1.00 66.00 95 LEU A C 1
ATOM 792 O O . LEU A 1 95 ? -17.157 -0.852 18.615 1.00 66.00 95 LEU A O 1
ATOM 796 N N . PRO A 1 96 ? -15.766 0.431 17.390 1.00 69.62 96 PRO A N 1
ATOM 797 C CA . PRO A 1 96 ? -16.852 1.139 16.738 1.00 69.62 96 PRO A CA 1
ATOM 798 C C . PRO A 1 96 ? -17.676 0.150 15.912 1.00 69.62 96 PRO A C 1
ATOM 800 O O . PRO A 1 96 ? -17.143 -0.661 15.150 1.00 69.62 96 PRO A O 1
ATOM 803 N N . GLU A 1 97 ? -18.991 0.224 16.073 1.00 74.38 97 GLU A N 1
ATOM 804 C CA . GLU A 1 97 ? -19.910 -0.563 15.270 1.00 74.38 97 GLU A CA 1
ATOM 805 C C . GLU A 1 97 ? -19.833 -0.103 13.808 1.00 74.38 97 GLU A C 1
ATOM 807 O O . GLU A 1 97 ? -19.955 1.087 13.514 1.00 74.38 97 GLU A O 1
ATOM 812 N N . VAL A 1 98 ? -19.604 -1.044 12.890 1.00 82.19 98 VAL A N 1
ATOM 813 C CA . VAL A 1 98 ? -19.566 -0.759 11.454 1.00 82.19 98 VAL A CA 1
ATOM 814 C C . VAL A 1 98 ? -20.896 -1.161 10.836 1.00 82.19 98 VAL A C 1
ATOM 816 O O . VAL A 1 98 ? -21.241 -2.347 10.797 1.00 82.19 98 VAL A O 1
ATOM 819 N N . CYS A 1 99 ? -21.610 -0.168 10.314 1.00 82.31 99 CYS A N 1
ATOM 820 C CA . CYS A 1 99 ? -22.857 -0.354 9.585 1.00 82.31 99 CYS A CA 1
ATOM 821 C C . CYS A 1 99 ? -22.673 0.033 8.118 1.00 82.31 99 CYS A C 1
ATOM 823 O O . CYS A 1 99 ? -22.086 1.071 7.798 1.00 82.31 99 CYS A O 1
ATOM 825 N N . PHE A 1 100 ? -23.222 -0.782 7.224 1.00 83.75 100 PHE A N 1
ATOM 826 C CA . PHE A 1 100 ? -23.469 -0.379 5.851 1.00 83.75 100 PHE A CA 1
ATOM 827 C C . PHE A 1 100 ? -24.853 0.264 5.786 1.00 83.75 100 PHE A C 1
ATOM 829 O O . PHE A 1 100 ? -25.867 -0.412 5.969 1.00 83.75 100 PHE A O 1
ATOM 836 N N . ILE A 1 101 ? -24.876 1.566 5.514 1.00 84.31 101 ILE A N 1
ATOM 837 C CA . ILE A 1 101 ? -26.103 2.322 5.283 1.00 84.31 101 ILE A CA 1
ATOM 838 C C . ILE A 1 101 ? -26.187 2.538 3.783 1.00 84.31 101 ILE A C 1
ATOM 840 O O . ILE A 1 101 ? -25.288 3.141 3.202 1.00 84.31 101 ILE A O 1
ATOM 844 N N . GLN A 1 102 ? -27.248 2.054 3.142 1.00 77.56 102 GLN A N 1
ATOM 845 C CA . GLN A 1 102 ? -27.422 2.308 1.715 1.00 77.56 102 GLN A CA 1
ATOM 846 C C . GLN A 1 102 ? -27.461 3.827 1.464 1.00 77.56 102 GLN A C 1
ATOM 848 O O . GLN A 1 102 ? -28.157 4.549 2.167 1.00 77.56 102 GLN A O 1
ATOM 853 N N . LYS A 1 103 ? -26.696 4.317 0.489 1.00 81.06 103 LYS A N 1
ATOM 854 C CA . LYS A 1 103 ? -26.629 5.732 0.083 1.00 81.06 103 LYS A CA 1
ATOM 855 C C . LYS A 1 103 ? -26.587 5.825 -1.441 1.00 81.06 103 LYS A C 1
ATOM 857 O O . LYS A 1 103 ? -26.402 4.802 -2.109 1.00 81.06 103 LYS A O 1
ATOM 862 N N . ASP A 1 104 ? -26.756 7.030 -1.984 1.00 83.44 104 ASP A N 1
ATOM 863 C CA . ASP A 1 104 ? -26.514 7.268 -3.406 1.00 83.44 104 ASP A CA 1
ATOM 864 C C . ASP A 1 104 ? -25.023 7.040 -3.713 1.00 83.44 104 ASP A C 1
ATOM 866 O O . ASP A 1 104 ? -24.138 7.751 -3.239 1.00 83.44 104 ASP A O 1
ATOM 870 N N . ARG A 1 105 ? -24.742 5.994 -4.496 1.00 82.12 105 ARG A N 1
ATOM 871 C CA . ARG A 1 105 ? -23.376 5.616 -4.874 1.00 82.12 105 ARG A CA 1
ATOM 872 C C . ARG A 1 105 ? -22.747 6.602 -5.852 1.00 82.12 105 ARG A C 1
ATOM 874 O O . ARG A 1 105 ? -21.529 6.742 -5.856 1.00 82.12 105 ARG A O 1
ATOM 881 N N . LEU A 1 106 ? -23.542 7.255 -6.700 1.00 84.25 106 LEU A N 1
ATOM 882 C CA . LEU A 1 106 ? -23.026 8.249 -7.639 1.00 84.25 106 LEU A CA 1
ATOM 883 C C . LEU A 1 106 ? -22.572 9.499 -6.893 1.00 84.25 106 LEU A C 1
ATOM 885 O O . LEU A 1 106 ? -21.536 10.053 -7.239 1.00 84.25 106 LEU A O 1
ATOM 889 N N . GLU A 1 107 ? -23.323 9.919 -5.875 1.00 86.62 107 GLU A N 1
ATOM 890 C CA . GLU A 1 107 ? -22.923 11.016 -4.990 1.00 86.62 107 GLU A CA 1
ATOM 891 C C . GLU A 1 107 ? -21.625 10.677 -4.254 1.00 86.62 107 GLU A C 1
ATOM 893 O O . GLU A 1 107 ? -20.660 11.422 -4.372 1.00 86.62 107 GLU A O 1
ATOM 898 N N . PHE A 1 108 ? -21.547 9.495 -3.634 1.00 84.69 108 PHE A N 1
ATOM 899 C CA . PHE A 1 108 ? -20.328 9.046 -2.958 1.00 84.69 108 PHE A CA 1
ATOM 900 C C . PHE A 1 108 ? -19.106 9.003 -3.888 1.00 84.69 108 PHE A C 1
ATOM 902 O O . PHE A 1 108 ? -18.037 9.488 -3.534 1.00 84.69 108 PHE A O 1
ATOM 909 N N . ARG A 1 109 ? -19.246 8.438 -5.098 1.00 86.25 109 ARG A N 1
ATOM 910 C CA . ARG A 1 109 ? -18.139 8.404 -6.068 1.00 86.25 109 ARG A CA 1
ATOM 911 C C . ARG A 1 109 ? -17.712 9.809 -6.491 1.00 86.25 109 ARG A C 1
ATOM 913 O O . ARG A 1 109 ? -16.517 10.032 -6.622 1.00 86.25 109 ARG A O 1
ATOM 920 N N . ARG A 1 110 ? -18.659 10.734 -6.693 1.00 87.38 110 ARG A N 1
ATOM 921 C CA . ARG A 1 110 ? -18.341 12.134 -7.016 1.00 87.38 110 ARG A CA 1
ATOM 922 C C . ARG A 1 110 ? -17.554 12.799 -5.894 1.00 87.38 110 ARG A C 1
ATOM 924 O O . ARG A 1 110 ? -16.487 13.318 -6.170 1.00 87.38 110 ARG A O 1
ATOM 931 N N . GLU A 1 111 ? -18.004 12.684 -4.644 1.00 87.56 111 GLU A N 1
ATOM 932 C CA . GLU A 1 111 ? -17.277 13.235 -3.489 1.00 87.56 111 GLU A CA 1
ATOM 933 C C . GLU A 1 111 ? -15.838 12.704 -3.401 1.00 87.56 111 GLU A C 1
ATOM 935 O O . GLU A 1 111 ? -14.909 13.449 -3.089 1.00 87.56 111 GLU A O 1
ATOM 940 N N . VAL A 1 112 ? -15.637 11.413 -3.693 1.00 84.69 112 VAL A N 1
ATOM 941 C CA . VAL A 1 112 ? -14.295 10.823 -3.707 1.00 84.69 112 VAL A CA 1
ATOM 942 C C . VAL A 1 112 ? -13.437 11.405 -4.829 1.00 84.69 112 VAL A C 1
ATOM 944 O O . VAL A 1 112 ? -12.287 11.746 -4.561 1.00 84.69 112 VAL A O 1
ATOM 947 N N . GLU A 1 113 ? -13.950 11.532 -6.053 1.00 85.31 113 GLU A N 1
ATOM 948 C CA . GLU A 1 113 ? -13.181 12.132 -7.153 1.00 85.31 113 GLU A CA 1
ATOM 949 C C . GLU A 1 113 ? -12.904 13.628 -6.916 1.00 85.31 113 GLU A C 1
ATOM 951 O O . GLU A 1 113 ? -11.750 14.033 -7.012 1.00 85.31 113 GLU A O 1
ATOM 956 N N . ASP A 1 114 ? -13.885 14.412 -6.459 1.00 86.94 114 ASP A N 1
ATOM 957 C CA . ASP A 1 114 ? -13.704 15.835 -6.126 1.00 86.94 114 ASP A CA 1
ATOM 958 C C . ASP A 1 114 ? -12.609 16.020 -5.054 1.00 86.94 114 ASP A C 1
ATOM 960 O O . ASP A 1 114 ? -11.783 16.933 -5.119 1.00 86.94 114 ASP A O 1
ATOM 964 N N . SER A 1 115 ? -12.548 15.109 -4.073 1.00 81.94 115 SER A N 1
ATOM 965 C CA . SER A 1 115 ? -11.499 15.125 -3.045 1.00 81.94 115 SER A CA 1
ATOM 966 C C . SER A 1 115 ? -10.104 14.786 -3.585 1.00 81.94 115 SER A C 1
ATOM 968 O O . SER A 1 115 ? -9.103 15.209 -3.001 1.00 81.94 115 SER A O 1
ATOM 970 N N . LYS A 1 116 ? -10.007 14.011 -4.675 1.00 80.50 116 LYS A N 1
ATOM 971 C CA . LYS A 1 116 ? -8.730 13.722 -5.341 1.00 80.50 116 LYS A CA 1
ATOM 972 C C . LYS A 1 116 ? -8.269 14.927 -6.144 1.00 80.50 116 LYS A C 1
ATOM 974 O O . LYS A 1 116 ? -7.097 15.274 -6.027 1.00 80.50 116 LYS A O 1
ATOM 979 N N . ASP A 1 117 ? -9.183 15.563 -6.874 1.00 78.38 117 ASP A N 1
ATOM 980 C CA . ASP A 1 117 ? -8.896 16.734 -7.703 1.00 78.38 117 ASP A CA 1
ATOM 981 C C . ASP A 1 117 ? -8.346 17.884 -6.850 1.00 78.38 117 ASP A C 1
ATOM 983 O O . ASP A 1 117 ? -7.256 18.390 -7.125 1.00 78.38 117 ASP A O 1
ATOM 987 N N . PHE A 1 118 ? -9.006 18.192 -5.727 1.00 74.38 118 PHE A N 1
ATOM 988 C CA . PHE A 1 118 ? -8.542 19.211 -4.778 1.00 74.38 118 PHE A CA 1
ATOM 989 C C . PHE A 1 118 ? -7.110 18.946 -4.281 1.00 74.38 118 PHE A C 1
ATOM 991 O O . PHE A 1 118 ? -6.263 19.836 -4.271 1.00 74.38 118 PHE A O 1
ATOM 998 N N . ARG A 1 119 ? -6.804 17.691 -3.927 1.00 69.19 119 ARG A N 1
ATOM 999 C CA . ARG A 1 119 ? -5.463 17.303 -3.463 1.00 69.19 119 ARG A CA 1
ATOM 1000 C C . ARG A 1 119 ? -4.418 17.363 -4.573 1.00 69.19 119 ARG A C 1
ATOM 1002 O O . ARG A 1 119 ? -3.260 17.650 -4.290 1.00 69.19 119 ARG A O 1
ATOM 1009 N N . SER A 1 120 ? -4.785 17.044 -5.814 1.00 64.31 120 SER A N 1
ATOM 1010 C CA . SER A 1 120 ? -3.860 17.167 -6.943 1.00 64.31 120 SER A CA 1
ATOM 1011 C C . SER A 1 120 ? -3.561 18.618 -7.296 1.00 64.31 120 SER A C 1
ATOM 1013 O O . SER A 1 120 ? -2.416 18.910 -7.624 1.00 64.31 120 SER A O 1
ATOM 1015 N N . GLU A 1 121 ? -4.537 19.521 -7.182 1.00 64.19 121 GLU A N 1
ATOM 1016 C CA . GLU A 1 121 ? -4.335 20.954 -7.422 1.00 64.19 121 GLU A CA 1
ATOM 1017 C C . GLU A 1 121 ? -3.417 21.590 -6.370 1.00 64.19 121 GLU A C 1
ATOM 1019 O O . GLU A 1 121 ? -2.518 22.342 -6.745 1.00 64.19 121 GLU A O 1
ATOM 1024 N N . GLU A 1 122 ? -3.564 21.240 -5.084 1.00 60.12 122 GLU A N 1
ATOM 1025 C CA . GLU A 1 122 ? -2.634 21.678 -4.028 1.00 60.12 122 GLU A CA 1
ATOM 1026 C C . GLU A 1 122 ? -1.194 21.231 -4.340 1.00 60.12 122 GLU A C 1
ATOM 1028 O O . GLU A 1 122 ? -0.281 22.055 -4.376 1.00 60.12 122 GLU A O 1
ATOM 1033 N N . ILE A 1 123 ? -0.998 19.955 -4.687 1.00 56.56 123 ILE A N 1
ATOM 1034 C CA . ILE A 1 123 ? 0.330 19.396 -4.991 1.00 56.56 123 ILE A CA 1
ATOM 1035 C C . ILE A 1 123 ? 0.923 19.992 -6.278 1.00 56.56 123 ILE A C 1
ATOM 1037 O O . ILE A 1 123 ? 2.118 20.275 -6.328 1.00 56.56 123 ILE A O 1
ATOM 1041 N N . ASP A 1 124 ? 0.134 20.173 -7.341 1.00 56.22 124 ASP A N 1
ATOM 1042 C CA . ASP A 1 124 ? 0.632 20.783 -8.579 1.00 56.22 124 ASP A CA 1
ATOM 1043 C C . ASP A 1 124 ? 0.927 22.281 -8.390 1.00 56.22 124 ASP A C 1
ATOM 1045 O O . ASP A 1 124 ? 1.830 22.794 -9.046 1.00 56.22 124 ASP A O 1
ATOM 1049 N N . SER A 1 125 ? 0.231 22.982 -7.486 1.00 53.56 125 SER A N 1
ATOM 1050 C CA . SER A 1 125 ? 0.545 24.378 -7.149 1.00 53.56 125 SER A CA 1
ATOM 1051 C C . SER A 1 125 ? 1.883 24.530 -6.417 1.00 53.56 125 SER A C 1
ATOM 1053 O O . SER A 1 125 ? 2.604 25.483 -6.692 1.00 53.56 125 SER A O 1
ATOM 1055 N N . GLU A 1 126 ? 2.259 23.554 -5.585 1.00 49.00 126 GLU A N 1
ATOM 1056 C CA . GLU A 1 126 ? 3.560 23.503 -4.897 1.00 49.00 126 GLU A CA 1
ATOM 1057 C C . GLU A 1 126 ? 4.715 23.072 -5.824 1.00 49.00 126 GLU A C 1
ATOM 1059 O O . GLU A 1 126 ? 5.865 23.404 -5.570 1.00 49.00 126 GLU A O 1
ATOM 1064 N N . ASN A 1 127 ? 4.428 22.356 -6.920 1.00 45.38 127 ASN A N 1
ATOM 1065 C CA . ASN A 1 127 ? 5.436 21.842 -7.864 1.00 45.38 127 ASN A CA 1
ATOM 1066 C C . ASN A 1 127 ? 5.587 22.677 -9.156 1.00 45.38 127 ASN A C 1
ATOM 1068 O O . ASN A 1 127 ? 6.320 22.267 -10.058 1.00 45.38 127 ASN A O 1
ATOM 1072 N N . ASN A 1 128 ? 4.855 23.787 -9.297 1.00 38.22 128 ASN A N 1
ATOM 1073 C CA . ASN A 1 128 ? 4.837 24.623 -10.508 1.00 38.22 128 ASN A CA 1
ATOM 1074 C C . ASN A 1 128 ? 5.831 25.800 -10.484 1.00 38.22 128 ASN A C 1
ATOM 1076 O O . ASN A 1 128 ? 5.781 26.636 -11.389 1.00 38.22 128 ASN A O 1
ATOM 1080 N N . ASP A 1 129 ? 6.754 25.866 -9.521 1.00 38.41 129 ASP A N 1
ATOM 1081 C CA . ASP A 1 129 ? 7.900 26.767 -9.652 1.00 38.41 129 ASP A CA 1
ATOM 1082 C C . ASP A 1 129 ? 8.885 26.180 -10.679 1.00 38.41 129 ASP A C 1
ATOM 1084 O O . ASP A 1 129 ? 9.658 25.260 -10.429 1.00 38.41 129 ASP A O 1
ATOM 1088 N N . ASP A 1 130 ? 8.770 26.705 -11.901 1.00 42.94 130 ASP A N 1
ATOM 1089 C CA . ASP A 1 130 ? 9.491 26.376 -13.139 1.00 42.94 130 ASP A CA 1
ATOM 1090 C C . ASP A 1 130 ? 11.014 26.694 -13.104 1.00 42.94 130 ASP A C 1
ATOM 1092 O O . ASP A 1 130 ? 11.635 26.924 -14.148 1.00 42.94 130 ASP A O 1
ATOM 1096 N N . GLU A 1 131 ? 11.662 26.666 -11.940 1.00 35.97 131 GLU A N 1
ATOM 1097 C CA . GLU A 1 131 ? 13.123 26.694 -11.810 1.00 35.97 131 GLU A CA 1
ATOM 1098 C C . GLU A 1 131 ? 13.585 25.539 -10.911 1.00 35.97 131 GLU A C 1
ATOM 1100 O O . GLU A 1 131 ? 12.946 25.260 -9.899 1.00 35.97 131 GLU A O 1
ATOM 1105 N N . PRO A 1 132 ? 14.692 24.842 -11.240 1.00 37.12 132 PRO A N 1
ATOM 1106 C CA . PRO A 1 132 ? 15.343 23.971 -10.279 1.00 37.12 132 PRO A CA 1
ATOM 1107 C C . PRO A 1 132 ? 15.971 24.886 -9.231 1.00 37.12 132 PRO A C 1
ATOM 1109 O O . PRO A 1 132 ? 17.147 25.232 -9.329 1.00 37.12 132 PRO A O 1
ATOM 1112 N N . ASP A 1 133 ? 15.176 25.346 -8.270 1.00 32.50 133 ASP A N 1
ATOM 1113 C CA . ASP A 1 133 ? 15.734 26.010 -7.115 1.00 32.50 133 ASP A CA 1
ATOM 1114 C C . ASP A 1 133 ? 16.488 24.930 -6.333 1.00 32.50 133 ASP A C 1
ATOM 1116 O O . ASP A 1 133 ? 15.920 24.093 -5.631 1.00 32.50 133 ASP A O 1
ATOM 1120 N N . GLU A 1 134 ? 17.813 24.925 -6.492 1.00 36.66 134 GLU A N 1
ATOM 1121 C CA . GLU A 1 134 ? 18.762 24.176 -5.663 1.00 36.66 134 GLU A CA 1
ATOM 1122 C C . GLU A 1 134 ? 18.654 24.555 -4.168 1.00 36.66 134 GLU A C 1
ATOM 1124 O O . GLU A 1 134 ? 19.401 24.042 -3.331 1.00 36.66 134 GLU A O 1
ATOM 1129 N N . SER A 1 135 ? 17.706 25.422 -3.807 1.00 34.19 135 SER A N 1
ATOM 1130 C CA . SER A 1 135 ? 17.287 25.717 -2.455 1.00 34.19 135 SER A CA 1
ATOM 1131 C C . SER A 1 135 ? 15.783 25.513 -2.245 1.00 34.19 135 SER A C 1
ATOM 1133 O O . SER A 1 135 ? 15.077 26.432 -1.843 1.00 34.19 135 SER A O 1
ATOM 1135 N N . GLU A 1 136 ? 15.288 24.273 -2.359 1.00 37.94 136 GLU A N 1
ATOM 1136 C CA . GLU A 1 136 ? 14.189 23.879 -1.468 1.00 37.94 136 GLU A CA 1
ATOM 1137 C C . GLU A 1 136 ? 14.689 24.122 -0.040 1.00 37.94 136 GLU A C 1
ATOM 1139 O O . GLU A 1 136 ? 15.529 23.391 0.503 1.00 37.94 136 GLU A O 1
ATOM 1144 N N . GLN A 1 137 ? 14.250 25.246 0.526 1.00 36.00 137 GLN A N 1
ATOM 1145 C CA . GLN A 1 137 ? 14.453 25.590 1.914 1.00 36.00 137 GLN A CA 1
ATOM 1146 C C . GLN A 1 137 ? 13.972 24.384 2.703 1.00 36.00 137 GLN A C 1
ATOM 1148 O O . GLN A 1 137 ? 12.784 24.080 2.745 1.00 36.00 137 GLN A O 1
ATOM 1153 N N . ARG A 1 138 ? 14.939 23.666 3.280 1.00 42.53 138 ARG A N 1
ATOM 1154 C CA . ARG A 1 138 ? 14.724 22.634 4.286 1.00 42.53 138 ARG A CA 1
ATOM 1155 C C . ARG A 1 138 ? 14.128 23.331 5.499 1.00 42.53 138 ARG A C 1
ATOM 1157 O O . ARG A 1 138 ? 14.829 23.579 6.481 1.00 42.53 138 ARG A O 1
ATOM 1164 N N . ASP A 1 139 ? 12.862 23.709 5.398 1.00 39.38 139 ASP A N 1
ATOM 1165 C CA . ASP A 1 139 ? 12.059 24.086 6.539 1.00 39.38 139 ASP A CA 1
ATOM 1166 C C . ASP A 1 139 ? 12.185 22.920 7.499 1.00 39.38 139 ASP A C 1
ATOM 1168 O O . ASP A 1 139 ? 11.978 21.775 7.111 1.00 39.38 139 ASP A O 1
ATOM 1172 N N . SER A 1 140 ? 12.694 23.220 8.691 1.00 42.47 140 SER A N 1
ATOM 1173 C CA . SER A 1 140 ? 13.157 22.290 9.717 1.00 42.47 140 SER A CA 1
ATOM 1174 C C . SER A 1 140 ? 12.312 21.012 9.809 1.00 42.47 140 SER A C 1
ATOM 1176 O O . SER A 1 140 ? 11.408 20.915 10.640 1.00 42.47 140 SER A O 1
ATOM 1178 N N . ASN A 1 141 ? 12.614 20.019 8.970 1.00 47.72 141 ASN A N 1
ATOM 1179 C CA . ASN A 1 141 ? 11.975 18.720 9.038 1.00 47.72 141 ASN A CA 1
ATOM 1180 C C . ASN A 1 141 ? 12.487 18.062 10.313 1.00 47.72 141 ASN A C 1
ATOM 1182 O O . ASN A 1 141 ? 13.690 18.055 10.597 1.00 47.72 141 ASN A O 1
ATOM 1186 N N . ALA A 1 142 ? 11.567 17.539 11.117 1.00 51.28 142 ALA A N 1
ATOM 1187 C CA . ALA A 1 142 ? 11.926 16.773 12.293 1.00 51.28 142 ALA A CA 1
ATOM 1188 C C . ALA A 1 142 ? 12.655 15.503 11.832 1.00 51.28 142 ALA A C 1
ATOM 1190 O O . ALA A 1 142 ? 12.027 14.523 11.438 1.00 51.28 142 ALA A O 1
ATOM 1191 N N . VAL A 1 143 ? 13.989 15.538 11.861 1.00 58.00 143 VAL A N 1
ATOM 1192 C CA . VAL A 1 143 ? 14.823 14.358 11.646 1.00 58.00 143 VAL A CA 1
ATOM 1193 C C . VAL A 1 143 ? 14.617 13.444 12.849 1.00 58.00 143 VAL A C 1
ATOM 1195 O O . VAL A 1 143 ? 15.121 13.714 13.940 1.00 58.00 143 VAL A O 1
ATOM 1198 N N . TYR A 1 144 ? 13.848 12.376 12.665 1.00 57.84 144 TYR A N 1
ATOM 1199 C CA . TYR A 1 144 ? 13.596 11.377 13.698 1.00 57.84 144 TYR A CA 1
ATOM 1200 C C . TYR A 1 144 ? 14.421 10.132 13.377 1.00 57.84 144 TYR A C 1
ATOM 1202 O O . TYR A 1 144 ? 14.285 9.567 12.302 1.00 57.84 144 TYR A O 1
ATOM 1210 N N . ASP A 1 145 ? 15.325 9.727 14.270 1.00 60.28 145 ASP A N 1
ATOM 1211 C CA . ASP A 1 145 ? 16.252 8.600 14.039 1.00 60.28 145 ASP A CA 1
ATOM 1212 C C . ASP A 1 145 ? 17.098 8.707 12.740 1.00 60.28 145 ASP A C 1
ATOM 1214 O O . ASP A 1 145 ? 17.430 7.718 12.076 1.00 60.28 145 ASP A O 1
ATOM 1218 N N . GLY A 1 146 ? 17.454 9.936 12.347 1.00 67.06 146 GLY A N 1
ATOM 1219 C CA . GLY A 1 146 ? 18.210 10.202 11.115 1.00 67.06 146 GLY A CA 1
ATOM 1220 C C . GLY A 1 146 ? 17.380 10.140 9.827 1.00 67.06 146 GLY A C 1
ATOM 1221 O O . GLY A 1 146 ? 17.958 10.262 8.750 1.00 67.06 146 GLY A O 1
ATOM 1222 N N . ILE A 1 147 ? 16.058 9.968 9.933 1.00 75.75 147 ILE A N 1
ATOM 1223 C CA . ILE A 1 147 ? 15.106 9.924 8.819 1.00 75.75 147 ILE A CA 1
ATOM 1224 C C . ILE A 1 147 ? 14.432 11.290 8.671 1.00 75.75 147 ILE A C 1
ATOM 1226 O O . ILE A 1 147 ? 13.851 11.810 9.628 1.00 75.75 147 ILE A O 1
ATOM 1230 N N . ASP A 1 148 ? 14.477 11.856 7.463 1.00 85.88 148 ASP A N 1
ATOM 1231 C CA . ASP A 1 148 ? 13.550 12.920 7.074 1.00 85.88 148 ASP A CA 1
ATOM 1232 C C . ASP A 1 148 ? 12.199 12.275 6.744 1.00 85.88 148 ASP A C 1
ATOM 1234 O O . ASP A 1 148 ? 11.980 11.752 5.648 1.00 85.88 148 ASP A O 1
ATOM 1238 N N . LEU A 1 149 ? 11.307 12.267 7.737 1.00 87.31 149 LEU A N 1
ATOM 1239 C CA . LEU A 1 149 ? 10.055 11.519 7.677 1.00 87.31 149 LEU A CA 1
ATOM 1240 C C . LEU A 1 149 ? 9.172 11.932 6.494 1.00 87.31 149 LEU A C 1
ATOM 1242 O O . LEU A 1 149 ? 8.593 11.069 5.835 1.00 87.31 149 LEU A O 1
ATOM 1246 N N . ASN A 1 150 ? 9.068 13.234 6.220 1.00 86.44 150 ASN A N 1
ATOM 1247 C CA . ASN A 1 150 ? 8.216 13.743 5.146 1.00 86.44 150 ASN A CA 1
ATOM 1248 C C . ASN A 1 150 ? 8.757 13.315 3.781 1.00 86.44 150 ASN A C 1
ATOM 1250 O O . ASN A 1 150 ? 8.011 12.781 2.955 1.00 86.44 150 ASN A O 1
ATOM 1254 N N . LEU A 1 151 ? 10.063 13.496 3.570 1.00 87.19 151 LEU A N 1
ATOM 1255 C CA . LEU A 1 151 ? 10.720 13.127 2.322 1.00 87.19 151 LEU A CA 1
ATOM 1256 C C . LEU A 1 151 ? 10.646 11.617 2.072 1.00 87.19 151 LEU A C 1
ATOM 1258 O O . LEU A 1 151 ? 10.279 11.185 0.978 1.00 87.19 151 LEU A O 1
ATOM 1262 N N . GLU A 1 152 ? 10.963 10.802 3.079 1.00 91.38 152 GLU A N 1
ATOM 1263 C CA . GLU A 1 152 ? 11.031 9.349 2.926 1.00 91.38 152 GLU A CA 1
ATOM 1264 C C . GLU A 1 152 ? 9.641 8.726 2.728 1.00 91.38 152 GLU A C 1
ATOM 1266 O O . GLU A 1 152 ? 9.476 7.821 1.901 1.00 91.38 152 GLU A O 1
ATOM 1271 N N . LEU A 1 153 ? 8.605 9.258 3.393 1.00 92.19 153 LEU A N 1
ATOM 1272 C CA . LEU A 1 153 ? 7.213 8.889 3.117 1.00 92.19 153 LEU A CA 1
ATOM 1273 C C . LEU A 1 153 ? 6.802 9.272 1.693 1.00 92.19 153 LEU A C 1
ATOM 1275 O O . LEU A 1 153 ? 6.233 8.437 0.989 1.00 92.19 153 LEU A O 1
ATOM 1279 N N . ASN A 1 154 ? 7.109 10.491 1.238 1.00 90.25 154 ASN A N 1
ATOM 1280 C CA . ASN A 1 154 ? 6.760 10.926 -0.117 1.00 90.25 154 ASN A CA 1
ATOM 1281 C C . ASN A 1 154 ? 7.442 10.042 -1.176 1.00 90.25 154 ASN A C 1
ATOM 1283 O O . ASN A 1 154 ? 6.777 9.485 -2.052 1.00 90.25 154 ASN A O 1
ATOM 1287 N N . LEU A 1 155 ? 8.749 9.801 -1.031 1.00 92.56 155 LEU A N 1
ATOM 1288 C CA . LEU A 1 155 ? 9.503 8.872 -1.876 1.00 92.56 155 LEU A CA 1
ATOM 1289 C C . LEU A 1 155 ? 8.906 7.461 -1.867 1.00 92.56 155 LEU A C 1
ATOM 1291 O O . LEU A 1 155 ? 8.812 6.837 -2.925 1.00 92.56 155 LEU A O 1
ATOM 1295 N N . THR A 1 156 ? 8.458 6.965 -0.711 1.00 95.75 156 THR A N 1
ATOM 1296 C CA . THR A 1 156 ? 7.823 5.641 -0.593 1.00 95.75 156 THR A CA 1
ATOM 1297 C C . THR A 1 156 ? 6.532 5.576 -1.398 1.00 95.75 156 THR A C 1
ATOM 1299 O O . THR A 1 156 ? 6.324 4.637 -2.170 1.00 95.75 156 THR A O 1
ATOM 1302 N N . ILE A 1 157 ? 5.682 6.598 -1.281 1.00 93.88 157 ILE A N 1
ATOM 1303 C CA . ILE A 1 157 ? 4.422 6.677 -2.023 1.00 93.88 157 ILE A CA 1
ATOM 1304 C C . ILE A 1 157 ? 4.674 6.795 -3.530 1.00 93.88 157 ILE A C 1
ATOM 1306 O O . ILE A 1 157 ? 4.033 6.089 -4.310 1.00 93.88 157 ILE A O 1
ATOM 1310 N N . LYS A 1 158 ? 5.633 7.623 -3.951 1.00 92.56 158 LYS A N 1
ATOM 1311 C CA . LYS A 1 158 ? 5.990 7.808 -5.367 1.00 92.56 158 LYS A CA 1
ATOM 1312 C C . LYS A 1 158 ? 6.625 6.564 -5.978 1.00 92.56 158 LYS A C 1
ATOM 1314 O O . LYS A 1 158 ? 6.313 6.210 -7.115 1.00 92.56 158 LYS A O 1
ATOM 1319 N N . SER A 1 159 ? 7.438 5.849 -5.205 1.00 94.44 159 SER A N 1
ATOM 1320 C CA . SER A 1 159 ? 8.005 4.560 -5.608 1.00 94.44 159 SER A CA 1
ATOM 1321 C C . SER A 1 159 ? 6.914 3.504 -5.784 1.00 94.44 159 SER A C 1
ATOM 1323 O O . SER A 1 159 ? 6.879 2.831 -6.812 1.00 94.44 159 SER A O 1
ATOM 1325 N N . LEU A 1 160 ? 5.971 3.406 -4.839 1.00 96.81 160 LEU A N 1
ATOM 1326 C CA . LEU A 1 160 ? 4.793 2.541 -4.957 1.00 96.81 160 LEU A CA 1
ATOM 1327 C C . LEU A 1 160 ? 3.969 2.874 -6.212 1.00 96.81 160 LEU A C 1
ATOM 1329 O O . LEU A 1 160 ? 3.593 1.972 -6.962 1.00 96.81 160 LEU A O 1
ATOM 1333 N N . GLU A 1 161 ? 3.692 4.157 -6.460 1.00 93.69 161 GLU A N 1
ATOM 1334 C CA . GLU A 1 161 ? 2.955 4.603 -7.646 1.00 93.69 161 GLU A CA 1
ATOM 1335 C C . GLU A 1 161 ? 3.664 4.199 -8.937 1.00 93.69 161 GLU A C 1
ATOM 1337 O O . GLU A 1 161 ? 3.022 3.631 -9.821 1.00 93.69 161 GLU A O 1
ATOM 1342 N N . LEU A 1 162 ? 4.975 4.439 -9.032 1.00 93.12 162 LEU A N 1
ATOM 1343 C CA . LEU A 1 162 ? 5.758 4.078 -10.206 1.00 93.12 162 LEU A CA 1
ATOM 1344 C C . LEU A 1 162 ? 5.782 2.558 -10.405 1.00 93.12 162 LEU A C 1
ATOM 1346 O O . LEU A 1 162 ? 5.364 2.086 -11.456 1.00 93.12 162 LEU A O 1
ATOM 1350 N N . LEU A 1 163 ? 6.189 1.770 -9.406 1.00 95.56 163 LEU A N 1
ATOM 1351 C CA . LEU A 1 163 ? 6.253 0.303 -9.507 1.00 95.56 163 LEU A CA 1
ATOM 1352 C C . LEU A 1 163 ? 4.879 -0.316 -9.844 1.00 95.56 163 LEU A C 1
ATOM 1354 O O . LEU A 1 163 ? 4.772 -1.215 -10.689 1.00 95.56 163 LEU A O 1
ATOM 1358 N N . GLY A 1 164 ? 3.807 0.206 -9.242 1.00 95.00 164 GLY A N 1
ATOM 1359 C CA . GLY A 1 164 ? 2.428 -0.174 -9.546 1.00 95.00 164 GLY A CA 1
ATOM 1360 C C . GLY A 1 164 ? 2.010 0.183 -10.977 1.00 95.00 164 GLY A C 1
ATOM 1361 O O . GLY A 1 164 ? 1.419 -0.634 -11.682 1.00 95.00 164 GLY A O 1
ATOM 1362 N N . GLN A 1 165 ? 2.358 1.372 -11.469 1.00 92.06 165 GLN A N 1
ATOM 1363 C CA . GLN A 1 165 ? 2.103 1.754 -12.863 1.00 92.06 165 GLN A CA 1
ATOM 1364 C C . GLN A 1 165 ? 2.914 0.914 -13.853 1.00 92.06 165 GLN A C 1
ATOM 1366 O O . GLN A 1 165 ? 2.359 0.454 -14.848 1.00 92.06 165 GLN A O 1
ATOM 1371 N N . LEU A 1 166 ? 4.194 0.652 -13.577 1.00 92.00 166 LEU A N 1
ATOM 1372 C CA . LEU A 1 166 ? 5.055 -0.178 -14.423 1.00 92.00 166 LEU A CA 1
ATOM 1373 C C . LEU A 1 166 ? 4.508 -1.599 -14.558 1.00 92.00 166 LEU A C 1
ATOM 1375 O O . LEU A 1 166 ? 4.388 -2.119 -15.671 1.00 92.00 166 LEU A O 1
ATOM 1379 N N . SER A 1 167 ? 4.135 -2.213 -13.434 1.00 93.00 167 SER A N 1
ATOM 1380 C CA . SER A 1 167 ? 3.569 -3.562 -13.433 1.00 93.00 167 SER A CA 1
ATOM 1381 C C . SER A 1 167 ? 2.249 -3.624 -14.211 1.00 93.00 167 SER A C 1
ATOM 1383 O O . SER A 1 167 ? 2.061 -4.554 -15.001 1.00 93.00 167 SER A O 1
ATOM 1385 N N . ARG A 1 168 ? 1.363 -2.625 -14.059 1.00 92.12 168 ARG A N 1
ATOM 1386 C CA . ARG A 1 168 ? 0.063 -2.559 -14.755 1.00 92.12 168 ARG A CA 1
ATOM 1387 C C . ARG A 1 168 ? 0.189 -2.243 -16.240 1.00 92.12 168 ARG A C 1
ATOM 1389 O O . ARG A 1 168 ? -0.389 -2.962 -17.047 1.00 92.12 168 ARG A O 1
ATOM 1396 N N . ASN A 1 169 ? 0.956 -1.224 -16.617 1.00 88.75 169 ASN A N 1
ATOM 1397 C CA . ASN A 1 169 ? 1.057 -0.766 -18.006 1.00 88.75 169 ASN A CA 1
ATOM 1398 C C . ASN A 1 169 ? 1.788 -1.777 -18.896 1.00 88.75 169 ASN A C 1
ATOM 1400 O O . ASN A 1 169 ? 1.460 -1.926 -20.073 1.00 88.75 169 ASN A O 1
ATOM 1404 N N . TYR A 1 170 ? 2.749 -2.518 -18.337 1.00 85.44 170 TYR A N 1
ATOM 1405 C CA . TYR A 1 170 ? 3.571 -3.464 -19.094 1.00 85.44 170 TYR A CA 1
ATOM 1406 C C . TYR A 1 170 ? 3.284 -4.931 -18.775 1.00 85.44 170 TYR A C 1
ATOM 1408 O O . TYR A 1 170 ? 4.066 -5.798 -19.180 1.00 85.44 170 TYR A O 1
ATOM 1416 N N . TYR A 1 171 ? 2.151 -5.237 -18.128 1.00 84.88 171 TYR A N 1
ATOM 1417 C CA . TYR A 1 171 ? 1.799 -6.592 -17.685 1.00 84.88 171 TYR A CA 1
ATOM 1418 C C . TYR A 1 171 ? 1.908 -7.650 -18.800 1.00 84.88 171 TYR A C 1
ATOM 1420 O O . TYR A 1 171 ? 2.315 -8.779 -18.538 1.00 84.88 171 TYR A O 1
ATOM 1428 N N . GLY A 1 172 ? 1.573 -7.314 -20.051 1.00 86.25 172 GLY A N 1
ATOM 1429 C CA . GLY A 1 172 ? 1.636 -8.253 -21.179 1.00 86.25 172 GLY A CA 1
ATOM 1430 C C . GLY A 1 172 ? 3.055 -8.534 -21.683 1.00 86.25 172 GLY A C 1
ATOM 1431 O O . GLY A 1 172 ? 3.290 -9.547 -22.333 1.00 86.25 172 GLY A O 1
ATOM 1432 N N . SER A 1 173 ? 4.008 -7.654 -21.376 1.00 87.38 173 SER A N 1
ATOM 1433 C CA . SER A 1 173 ? 5.383 -7.726 -21.884 1.00 87.38 173 SER A CA 1
ATOM 1434 C C . SER A 1 173 ? 6.438 -8.056 -20.833 1.00 87.38 173 SER A C 1
ATOM 1436 O O . SER A 1 173 ? 7.527 -8.494 -21.193 1.00 87.38 173 SER A O 1
ATOM 1438 N N . LEU A 1 174 ? 6.130 -7.851 -19.551 1.00 89.50 174 LEU A N 1
ATOM 1439 C CA . LEU A 1 174 ? 7.011 -8.237 -18.456 1.00 89.50 174 LEU A CA 1
ATOM 1440 C C . LEU A 1 174 ? 6.994 -9.757 -18.272 1.00 89.50 174 LEU A C 1
ATOM 1442 O O . LEU A 1 174 ? 5.939 -10.400 -18.316 1.00 89.50 174 LEU A O 1
ATOM 1446 N N . LYS A 1 175 ? 8.165 -10.334 -18.001 1.00 92.06 175 LYS A N 1
ATOM 1447 C CA . LYS A 1 175 ? 8.277 -11.728 -17.555 1.00 92.06 175 LYS A CA 1
ATOM 1448 C C . LYS A 1 175 ? 7.670 -11.878 -16.160 1.00 92.06 175 LYS A C 1
ATOM 1450 O O . LYS A 1 175 ? 7.595 -10.917 -15.400 1.00 92.06 175 LYS A O 1
ATOM 1455 N N . ILE A 1 176 ? 7.278 -13.097 -15.790 1.00 92.38 176 ILE A N 1
ATOM 1456 C CA . ILE A 1 176 ? 6.657 -13.353 -14.481 1.00 92.38 176 ILE A CA 1
ATOM 1457 C C . ILE A 1 176 ? 7.542 -12.894 -13.310 1.00 92.38 176 ILE A C 1
ATOM 1459 O O . ILE A 1 176 ? 7.064 -12.160 -12.456 1.00 92.38 176 ILE A O 1
ATOM 1463 N N . GLY A 1 177 ? 8.846 -13.201 -13.342 1.00 93.31 177 GLY A N 1
ATOM 1464 C CA . GLY A 1 177 ? 9.789 -12.770 -12.303 1.00 93.31 177 GLY A CA 1
ATOM 1465 C C . GLY A 1 177 ? 9.957 -11.250 -12.216 1.00 93.31 177 GLY A C 1
ATOM 1466 O O . GLY A 1 177 ? 10.146 -10.723 -11.130 1.00 93.31 177 GLY A O 1
ATOM 1467 N N . GLN A 1 178 ? 9.803 -10.529 -13.332 1.00 93.75 178 GLN A N 1
ATOM 1468 C CA . GLN A 1 178 ? 9.814 -9.061 -13.331 1.00 93.75 178 GLN A CA 1
ATOM 1469 C C . GLN A 1 178 ? 8.562 -8.497 -12.660 1.00 93.75 178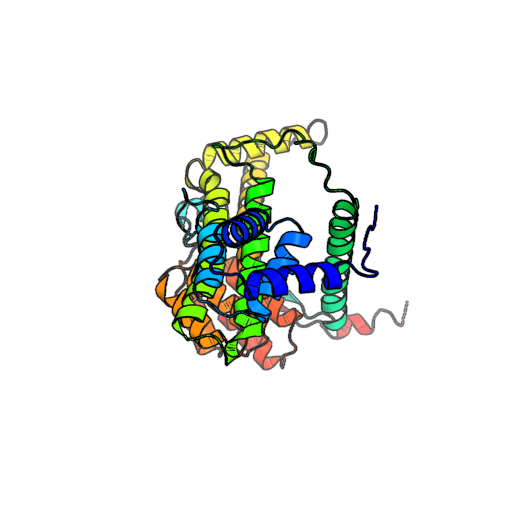 GLN A C 1
ATOM 1471 O O . GLN A 1 178 ? 8.653 -7.553 -11.887 1.00 93.75 178 GLN A O 1
ATOM 1476 N N . LYS A 1 179 ? 7.387 -9.084 -12.923 1.00 94.88 179 LYS A N 1
ATOM 1477 C CA . LYS A 1 179 ? 6.143 -8.680 -12.250 1.00 94.88 179 LYS A CA 1
ATOM 1478 C C . LYS A 1 179 ? 6.235 -8.921 -10.749 1.00 94.88 179 LYS A C 1
ATOM 1480 O O . LYS A 1 179 ? 5.857 -8.047 -9.983 1.00 94.88 179 LYS A O 1
ATOM 1485 N N . GLU A 1 180 ? 6.740 -10.089 -10.355 1.00 96.56 180 GLU A N 1
ATOM 1486 C CA . GLU A 1 180 ? 6.933 -10.451 -8.949 1.00 96.56 180 GLU A CA 1
ATOM 1487 C C . GLU A 1 180 ? 7.900 -9.489 -8.259 1.00 96.56 180 GLU A C 1
ATOM 1489 O O . GLU A 1 180 ? 7.556 -8.972 -7.207 1.00 96.56 180 GLU A O 1
ATOM 1494 N N . LEU A 1 181 ? 9.039 -9.170 -8.884 1.00 95.88 181 LEU A N 1
ATOM 1495 C CA . LEU A 1 181 ? 10.005 -8.195 -8.368 1.00 95.88 181 LEU A CA 1
ATOM 149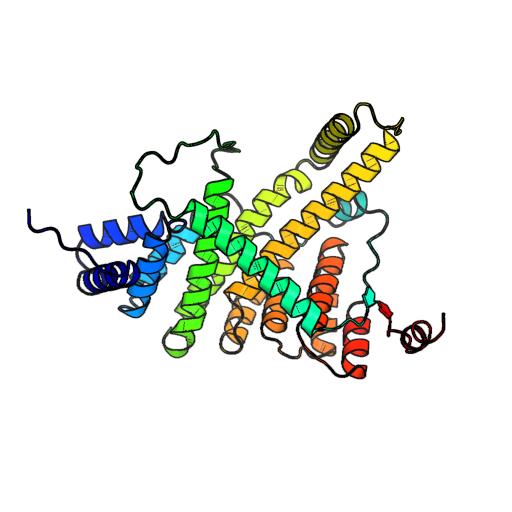6 C C . LEU A 1 181 ? 9.369 -6.818 -8.115 1.00 95.88 181 LEU A C 1
ATOM 1498 O O . LEU A 1 181 ? 9.512 -6.262 -7.029 1.00 95.88 181 LEU A O 1
ATOM 1502 N N . LEU A 1 182 ? 8.661 -6.273 -9.112 1.00 96.38 182 LEU A N 1
ATOM 1503 C CA . LEU A 1 182 ? 8.044 -4.948 -9.003 1.00 96.38 182 LEU A CA 1
ATOM 1504 C C . LEU A 1 182 ? 6.933 -4.927 -7.950 1.00 96.38 182 LEU A C 1
ATOM 1506 O O . LEU A 1 182 ? 6.864 -3.995 -7.156 1.00 96.38 182 LEU A O 1
ATOM 1510 N N . LEU A 1 183 ? 6.061 -5.941 -7.948 1.00 98.06 183 LEU A N 1
ATOM 1511 C CA . LEU A 1 183 ? 4.928 -6.021 -7.025 1.00 98.06 183 LEU A CA 1
ATOM 1512 C C . LEU A 1 183 ? 5.370 -6.306 -5.589 1.00 98.06 183 LEU A C 1
ATOM 1514 O O . LEU A 1 183 ? 4.785 -5.749 -4.664 1.00 98.06 183 LEU A O 1
ATOM 1518 N N . ASP A 1 184 ? 6.389 -7.143 -5.391 1.00 98.06 184 ASP A N 1
ATOM 1519 C CA . ASP A 1 184 ? 6.905 -7.443 -4.057 1.00 98.06 184 ASP A CA 1
ATOM 1520 C C . ASP A 1 184 ? 7.468 -6.190 -3.393 1.00 98.06 184 ASP A C 1
ATOM 1522 O O . ASP A 1 184 ? 7.076 -5.871 -2.270 1.00 98.06 184 ASP A O 1
ATOM 1526 N N . GLU A 1 185 ? 8.283 -5.415 -4.111 1.00 97.88 185 GLU A N 1
ATOM 1527 C CA . GLU A 1 185 ? 8.827 -4.183 -3.547 1.00 97.88 185 GLU A CA 1
ATOM 1528 C C . GLU A 1 185 ? 7.782 -3.069 -3.431 1.00 97.88 185 GLU A C 1
ATOM 1530 O O . GLU A 1 185 ? 7.764 -2.354 -2.428 1.00 97.88 185 GLU A O 1
ATOM 1535 N N . ALA A 1 186 ? 6.852 -2.969 -4.390 1.00 97.94 186 ALA A N 1
ATOM 1536 C CA . ALA A 1 186 ? 5.709 -2.062 -4.287 1.00 97.94 186 ALA A CA 1
ATOM 1537 C C . ALA A 1 186 ? 4.895 -2.315 -3.010 1.00 97.94 186 ALA A C 1
ATOM 1539 O O . ALA A 1 186 ? 4.345 -1.380 -2.443 1.00 97.94 186 ALA A O 1
ATOM 1540 N N . ILE A 1 187 ? 4.826 -3.560 -2.534 1.00 98.31 187 ILE A N 1
ATOM 1541 C CA . ILE A 1 187 ? 4.161 -3.897 -1.275 1.00 98.31 187 ILE A CA 1
ATOM 1542 C C . ILE A 1 187 ? 5.090 -3.673 -0.071 1.00 98.31 187 ILE A C 1
ATOM 1544 O O . ILE A 1 187 ? 4.658 -3.119 0.938 1.00 98.31 187 ILE A O 1
ATOM 1548 N N . ASN A 1 188 ? 6.353 -4.097 -0.143 1.00 98.06 188 ASN A N 1
ATOM 1549 C CA . ASN A 1 188 ? 7.258 -4.068 1.006 1.00 98.06 188 ASN A CA 1
ATOM 1550 C C . ASN A 1 188 ? 7.631 -2.649 1.440 1.00 98.06 188 ASN A C 1
ATOM 1552 O O . ASN A 1 188 ? 7.569 -2.371 2.635 1.00 98.06 188 ASN A O 1
ATOM 1556 N N . ALA A 1 189 ? 7.970 -1.747 0.514 1.00 97.69 189 ALA A N 1
ATOM 1557 C CA . ALA A 1 189 ? 8.371 -0.378 0.853 1.00 97.69 189 ALA A CA 1
ATOM 1558 C C . ALA A 1 189 ? 7.339 0.373 1.718 1.00 97.69 189 ALA A C 1
ATOM 1560 O O . ALA A 1 189 ? 7.675 0.796 2.830 1.00 97.69 189 ALA A O 1
ATOM 1561 N N . PRO A 1 190 ? 6.061 0.483 1.310 1.00 98.00 190 PRO A N 1
ATOM 1562 C CA . PRO A 1 190 ? 5.044 1.102 2.152 1.00 98.00 190 PRO A CA 1
ATOM 1563 C C . PRO A 1 190 ? 4.773 0.315 3.442 1.00 98.00 190 PRO A C 1
ATOM 1565 O O . PRO A 1 190 ? 4.498 0.933 4.469 1.00 98.00 190 PRO A O 1
ATOM 1568 N N . LEU A 1 191 ? 4.916 -1.015 3.459 1.00 97.81 191 LEU A N 1
ATOM 1569 C CA . LEU A 1 191 ? 4.802 -1.786 4.702 1.00 97.81 191 LEU A CA 1
ATOM 1570 C C . LEU A 1 191 ? 5.961 -1.540 5.681 1.00 97.81 191 LEU A C 1
ATOM 1572 O O . LEU A 1 191 ? 5.726 -1.580 6.888 1.00 97.81 191 LEU A O 1
ATOM 1576 N N . ARG A 1 192 ? 7.182 -1.253 5.214 1.00 97.38 192 ARG A N 1
ATOM 1577 C CA . ARG A 1 192 ? 8.289 -0.825 6.091 1.00 97.38 192 ARG A CA 1
ATOM 1578 C C . ARG A 1 192 ? 7.989 0.532 6.720 1.00 97.38 192 ARG A C 1
ATOM 1580 O O . ARG A 1 192 ? 8.126 0.684 7.932 1.00 97.38 192 ARG A O 1
ATOM 1587 N N . SER A 1 193 ? 7.469 1.476 5.928 1.00 96.00 193 SER A N 1
ATOM 1588 C CA . SER A 1 193 ? 7.014 2.772 6.453 1.00 96.00 193 SER A CA 1
ATOM 1589 C C . SER A 1 193 ? 5.881 2.615 7.475 1.00 96.00 193 SER A C 1
ATOM 1591 O O . SER A 1 193 ? 5.881 3.271 8.513 1.00 96.00 193 SER A O 1
ATOM 1593 N N . LEU A 1 194 ? 4.955 1.674 7.249 1.00 95.69 194 LEU A N 1
ATOM 1594 C CA . LEU A 1 194 ? 3.912 1.345 8.216 1.00 95.69 194 LEU A CA 1
ATOM 1595 C C . LEU A 1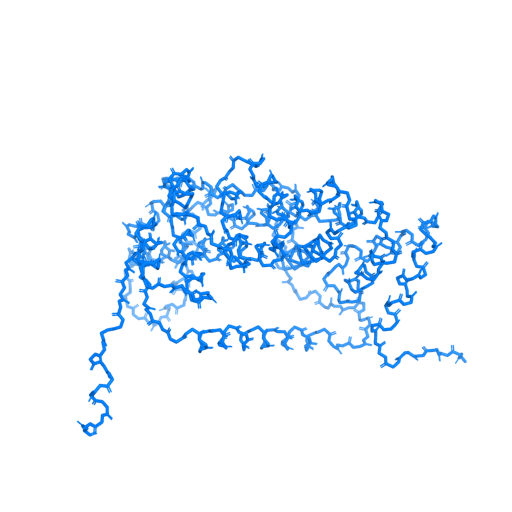 194 ? 4.517 0.795 9.512 1.00 95.69 194 LEU A C 1
ATOM 1597 O O . LEU A 1 194 ? 4.111 1.216 10.587 1.00 95.69 194 LEU A O 1
ATOM 1601 N N . ASN A 1 195 ? 5.495 -0.112 9.433 1.00 94.00 195 ASN A N 1
ATOM 1602 C CA . ASN A 1 195 ? 6.137 -0.662 10.628 1.00 94.00 195 ASN A CA 1
ATOM 1603 C C . ASN A 1 195 ? 6.845 0.431 11.440 1.00 94.00 195 ASN A C 1
ATOM 1605 O O . ASN A 1 195 ? 6.711 0.461 12.660 1.00 94.00 195 ASN A O 1
ATOM 1609 N N . PHE A 1 196 ? 7.520 1.367 10.767 1.00 92.94 196 PHE A N 1
ATOM 1610 C CA . PHE A 1 196 ? 8.074 2.561 11.405 1.00 92.94 196 PHE A CA 1
ATOM 1611 C C . PHE A 1 196 ? 6.990 3.378 12.127 1.00 92.94 196 PHE A C 1
ATOM 1613 O O . PHE A 1 196 ? 7.145 3.695 13.300 1.00 92.94 196 PHE A O 1
ATOM 1620 N N . LEU A 1 197 ? 5.865 3.677 11.469 1.00 91.00 197 LEU A N 1
ATOM 1621 C CA . LEU A 1 197 ? 4.788 4.481 12.066 1.00 91.00 197 LEU A CA 1
ATOM 1622 C C . LEU A 1 197 ? 4.087 3.779 13.241 1.00 91.00 197 LEU A C 1
ATOM 1624 O O . LEU A 1 197 ? 3.555 4.441 14.132 1.00 91.00 197 LEU A O 1
ATOM 1628 N N . LEU A 1 198 ? 4.064 2.445 13.244 1.00 89.19 198 LEU A N 1
ATOM 1629 C CA . LEU A 1 198 ? 3.461 1.643 14.307 1.00 89.19 198 LEU A CA 1
ATOM 1630 C C . LEU A 1 198 ? 4.430 1.352 15.465 1.00 89.19 198 LEU A C 1
ATOM 1632 O O . LEU A 1 198 ? 3.964 0.972 16.541 1.00 89.19 198 LEU A O 1
ATOM 1636 N N . SER A 1 199 ? 5.745 1.516 15.274 1.00 87.69 199 SER A N 1
ATOM 1637 C CA . SER A 1 199 ? 6.760 1.076 16.239 1.00 87.69 199 SER A CA 1
ATOM 1638 C C . SER A 1 199 ? 6.620 1.778 17.585 1.00 87.69 199 SER A C 1
ATOM 1640 O O . SER A 1 199 ? 6.577 1.104 18.602 1.00 87.69 199 SER A O 1
ATOM 1642 N N . SER A 1 200 ? 6.420 3.100 17.621 1.00 81.12 200 SER A N 1
ATOM 1643 C CA . SER A 1 200 ? 6.275 3.831 18.890 1.00 81.12 200 SER A CA 1
ATOM 1644 C C . SER A 1 200 ? 5.079 3.344 19.709 1.00 81.12 200 SER A C 1
ATOM 1646 O O . SER A 1 200 ? 5.183 3.173 20.921 1.00 81.12 200 SER A O 1
ATOM 1648 N N . ALA A 1 201 ? 3.956 3.063 19.041 1.00 84.31 201 ALA A N 1
ATOM 1649 C CA . ALA A 1 201 ? 2.768 2.540 19.702 1.00 84.31 201 ALA A CA 1
ATOM 1650 C C . ALA A 1 201 ? 2.979 1.103 20.198 1.00 84.31 201 ALA A C 1
ATOM 1652 O O . ALA A 1 201 ? 2.497 0.764 21.271 1.00 84.31 201 ALA A O 1
ATOM 1653 N N . ARG A 1 202 ? 3.704 0.271 19.441 1.00 83.38 202 ARG A N 1
ATOM 1654 C CA . ARG A 1 202 ? 3.989 -1.124 19.803 1.00 83.38 202 ARG A CA 1
ATOM 1655 C C . ARG A 1 202 ? 5.037 -1.244 20.913 1.00 83.38 202 ARG A C 1
ATOM 1657 O O . ARG A 1 202 ? 4.860 -2.039 21.829 1.00 83.38 202 ARG A O 1
ATOM 1664 N N . ASP A 1 203 ? 6.116 -0.480 20.811 1.00 85.00 203 ASP A N 1
ATOM 1665 C CA . ASP A 1 203 ? 7.334 -0.660 21.600 1.00 85.00 203 ASP A CA 1
ATOM 1666 C C . ASP A 1 203 ? 7.292 0.180 22.895 1.00 85.00 203 ASP A C 1
ATOM 1668 O O . ASP A 1 203 ? 7.779 -0.260 23.936 1.00 85.00 203 ASP A O 1
ATOM 1672 N N . GLU A 1 204 ? 6.652 1.359 22.870 1.00 86.31 204 GLU A N 1
ATOM 1673 C CA . GLU A 1 204 ? 6.474 2.253 24.028 1.00 86.31 204 GLU A CA 1
ATOM 1674 C C . GLU A 1 204 ? 5.004 2.724 24.171 1.00 86.31 204 GLU A C 1
ATOM 1676 O O . GLU A 1 204 ? 4.697 3.924 24.080 1.00 86.31 204 GLU A O 1
ATOM 1681 N N . PRO A 1 205 ? 4.061 1.796 24.415 1.00 84.25 205 PRO A N 1
ATOM 1682 C CA . PRO A 1 205 ? 2.625 2.072 24.385 1.00 84.25 205 PRO A CA 1
ATOM 1683 C C . PRO A 1 205 ? 2.179 3.131 25.400 1.00 84.25 205 PRO A C 1
ATOM 1685 O O . PRO A 1 205 ? 1.461 4.072 25.059 1.00 84.25 205 PRO A O 1
ATOM 1688 N N . GLU A 1 206 ? 2.644 3.012 26.644 1.00 87.00 206 GLU A N 1
ATOM 1689 C CA . GLU A 1 206 ? 2.254 3.905 27.739 1.00 87.00 206 GLU A CA 1
ATOM 1690 C C . GLU A 1 206 ? 2.758 5.332 27.536 1.00 87.00 206 GLU A C 1
ATOM 1692 O O . GLU A 1 206 ? 1.998 6.291 27.641 1.00 87.00 206 GLU A O 1
ATOM 1697 N N . LYS A 1 207 ? 4.016 5.476 27.119 1.00 89.69 207 LYS A N 1
ATOM 1698 C CA . LYS A 1 207 ? 4.615 6.774 26.798 1.00 89.69 207 LYS A CA 1
ATOM 1699 C C . LYS A 1 207 ? 3.914 7.450 25.617 1.00 89.69 207 LYS A C 1
ATOM 1701 O O . LYS A 1 207 ? 3.734 8.670 25.607 1.00 89.69 207 LYS A O 1
ATOM 1706 N N . THR A 1 208 ? 3.488 6.664 24.626 1.00 88.81 208 THR A N 1
ATOM 1707 C CA . THR A 1 208 ? 2.691 7.164 23.498 1.00 88.81 208 THR A CA 1
ATOM 1708 C C . THR A 1 208 ? 1.341 7.702 23.981 1.00 88.81 208 THR A C 1
ATOM 1710 O O . THR A 1 208 ? 0.927 8.788 23.567 1.00 88.81 208 THR A O 1
ATOM 1713 N N . ILE A 1 209 ? 0.674 6.988 24.895 1.00 89.62 209 ILE A N 1
ATOM 1714 C CA . ILE A 1 209 ? -0.583 7.436 25.513 1.00 89.62 209 ILE A CA 1
ATOM 1715 C C . ILE A 1 209 ? -0.360 8.715 26.329 1.00 89.62 209 ILE A C 1
ATOM 1717 O O . ILE A 1 209 ? -1.086 9.681 26.121 1.00 89.62 209 ILE A O 1
ATOM 1721 N N . GLU A 1 210 ? 0.658 8.772 27.189 1.00 91.19 210 GLU A N 1
ATOM 1722 C CA . GLU A 1 210 ? 0.989 9.960 27.994 1.00 91.19 210 GLU A CA 1
ATOM 1723 C C . GLU A 1 210 ? 1.272 11.194 27.124 1.00 91.19 210 GLU A C 1
ATOM 1725 O O . GLU A 1 210 ? 0.788 12.292 27.404 1.00 91.19 210 GLU A O 1
ATOM 1730 N N . THR A 1 211 ? 1.993 11.019 26.013 1.00 91.00 211 THR A N 1
ATOM 1731 C CA . THR A 1 211 ? 2.259 12.102 25.051 1.00 91.00 211 THR A CA 1
ATOM 1732 C C . THR A 1 211 ? 0.961 12.628 24.431 1.00 91.00 211 THR A C 1
ATOM 1734 O O . THR A 1 211 ? 0.793 13.834 24.233 1.00 91.00 211 THR A O 1
ATOM 1737 N N . LEU A 1 212 ? 0.013 11.737 24.125 1.00 90.75 212 LEU A N 1
ATOM 1738 C CA . LEU A 1 212 ? -1.308 12.130 23.634 1.00 90.75 212 LEU A CA 1
ATOM 1739 C C . LEU A 1 212 ? -2.133 12.827 24.719 1.00 90.75 212 LEU A C 1
ATOM 1741 O O . LEU A 1 212 ? -2.791 13.818 24.414 1.00 90.75 212 LEU A O 1
ATOM 1745 N N . GLU A 1 213 ? -2.084 12.362 25.969 1.00 91.38 213 GLU A N 1
ATOM 1746 C CA . GLU A 1 213 ? -2.746 13.027 27.098 1.00 91.38 213 GLU A CA 1
ATOM 1747 C C . GLU A 1 213 ? -2.255 14.471 27.262 1.00 91.38 213 GLU A C 1
ATOM 1749 O O . GLU A 1 213 ? -3.072 15.381 27.414 1.00 91.38 213 GLU A O 1
ATOM 1754 N N . GLN A 1 214 ? -0.941 14.702 27.173 1.00 90.38 214 GLN A N 1
ATOM 1755 C CA . GLN A 1 214 ? -0.351 16.044 27.227 1.00 90.38 214 GLN A CA 1
ATOM 1756 C C . GLN A 1 214 ? -0.895 16.940 26.108 1.00 90.38 214 GLN A C 1
ATOM 1758 O O . GLN A 1 214 ? -1.450 18.001 26.394 1.00 90.38 214 GLN A O 1
ATOM 1763 N N . LYS A 1 215 ? -0.855 16.475 24.852 1.00 90.12 215 LYS A N 1
ATOM 1764 C CA . LYS A 1 215 ? -1.391 17.222 23.699 1.00 90.12 215 LYS A CA 1
ATOM 1765 C C . LYS A 1 215 ? -2.889 17.512 23.821 1.00 90.12 215 LYS A C 1
ATOM 1767 O O . LYS A 1 215 ? -3.349 18.592 23.458 1.00 90.12 215 LYS A O 1
ATOM 1772 N N . ILE A 1 216 ? -3.673 16.562 24.331 1.00 88.94 216 ILE A N 1
ATOM 1773 C CA . ILE A 1 216 ? -5.109 16.759 24.569 1.00 88.94 216 ILE A CA 1
ATOM 1774 C C . ILE A 1 216 ? -5.323 17.848 25.622 1.00 88.94 216 ILE A C 1
ATOM 1776 O O . ILE A 1 216 ? -6.142 18.741 25.412 1.00 88.94 216 ILE A O 1
ATOM 1780 N N . ASN A 1 217 ? -4.584 17.802 26.731 1.00 88.06 217 ASN A N 1
ATOM 1781 C CA . ASN A 1 217 ? -4.681 18.806 27.789 1.00 88.06 217 ASN A CA 1
ATOM 1782 C C . ASN A 1 217 ? -4.282 20.206 27.303 1.00 88.06 217 ASN A C 1
ATOM 1784 O O . ASN A 1 217 ? -4.936 21.176 27.677 1.00 88.06 217 ASN A O 1
ATOM 1788 N N . GLU A 1 218 ? -3.272 20.319 26.437 1.00 87.88 218 GLU A N 1
ATOM 1789 C CA . GLU A 1 218 ? -2.886 21.585 25.798 1.00 87.88 218 GLU A CA 1
ATOM 1790 C C . GLU A 1 218 ? -4.018 22.161 24.934 1.00 87.88 218 GLU A C 1
ATOM 1792 O O . GLU A 1 218 ? -4.353 23.338 25.054 1.00 87.88 218 GLU A O 1
ATOM 1797 N N . VAL A 1 219 ? -4.667 21.331 24.110 1.00 85.75 219 VAL A N 1
ATOM 1798 C CA . VAL A 1 219 ? -5.793 21.754 23.252 1.00 85.75 219 VAL A CA 1
ATOM 1799 C C . VAL A 1 219 ? -7.043 22.104 24.068 1.00 85.75 219 VAL A C 1
ATOM 1801 O O . VAL A 1 219 ? -7.814 22.993 23.693 1.00 85.75 219 VAL A O 1
ATOM 1804 N N . LEU A 1 220 ? -7.266 21.404 25.182 1.00 83.38 220 LEU A N 1
ATOM 1805 C CA . LEU A 1 220 ? -8.389 21.634 26.091 1.00 83.38 220 LEU A CA 1
ATOM 1806 C C . LEU A 1 220 ? -8.116 22.733 27.126 1.00 83.38 220 LEU A C 1
ATOM 1808 O O . LEU A 1 220 ? -9.025 23.076 27.886 1.00 83.38 220 LEU A O 1
ATOM 1812 N N . ALA A 1 221 ? -6.915 23.318 27.159 1.00 74.69 221 ALA A N 1
ATOM 1813 C CA . ALA A 1 221 ? -6.572 24.381 28.094 1.00 74.69 221 ALA A CA 1
ATOM 1814 C C . ALA A 1 221 ? -7.591 25.536 27.994 1.00 74.69 221 ALA A C 1
ATOM 1816 O O . ALA A 1 221 ? -7.756 26.178 26.958 1.00 74.69 221 ALA A O 1
ATOM 1817 N N . GLY A 1 222 ? -8.334 25.770 29.082 1.00 65.50 222 GLY A N 1
ATOM 1818 C CA . GLY A 1 222 ? -9.393 26.786 29.154 1.00 65.50 222 GLY A CA 1
ATOM 1819 C C . GLY A 1 222 ? -10.792 26.337 28.699 1.00 65.50 222 GLY A C 1
ATOM 1820 O O . GLY A 1 222 ? -11.726 27.138 28.752 1.00 65.50 222 GLY A O 1
ATOM 1821 N N . LYS A 1 223 ? -10.986 25.074 28.295 1.00 63.25 223 LYS A N 1
ATOM 1822 C CA . LYS A 1 223 ? -12.279 24.508 27.875 1.00 63.25 223 LYS A CA 1
ATOM 1823 C C . LYS A 1 223 ? -12.572 23.209 28.643 1.00 63.25 223 LYS A C 1
ATOM 1825 O O . LYS A 1 223 ? -12.108 22.143 28.266 1.00 63.25 223 LYS A O 1
ATOM 1830 N N . LYS A 1 224 ? -13.447 23.316 29.657 1.00 59.47 224 LYS A N 1
ATOM 1831 C CA . LYS A 1 224 ? -13.990 22.237 30.523 1.00 59.47 224 LYS A CA 1
ATOM 1832 C C . LYS A 1 224 ? -13.016 21.612 31.539 1.00 59.47 224 LYS A C 1
ATOM 1834 O O . LYS A 1 224 ? -11.862 21.336 31.248 1.00 59.47 224 LYS A O 1
ATOM 1839 N N . SER A 1 225 ? -13.550 21.312 32.728 1.00 61.75 225 SER A N 1
ATOM 1840 C CA . SER A 1 225 ? -12.925 20.409 33.703 1.00 61.75 225 SER A CA 1
ATOM 1841 C C . SER A 1 225 ? -13.139 18.974 33.223 1.00 61.75 225 SER A C 1
ATOM 1843 O O . SER A 1 225 ? -14.238 18.441 33.363 1.00 61.75 225 SER A O 1
ATOM 1845 N N . THR A 1 226 ? -12.130 18.398 32.574 1.00 70.19 226 THR A N 1
ATOM 1846 C CA . THR A 1 226 ? -12.119 16.982 32.177 1.00 70.19 226 THR A CA 1
ATOM 1847 C C . THR A 1 226 ? -11.242 16.231 33.171 1.00 70.19 226 THR A C 1
ATOM 1849 O O . THR A 1 226 ? -10.175 16.718 33.545 1.00 70.19 226 THR A O 1
ATOM 1852 N N . THR A 1 227 ? -11.684 15.068 33.641 1.00 77.50 227 THR A N 1
ATOM 1853 C CA . THR A 1 227 ? -10.894 14.276 34.595 1.00 77.50 227 THR A CA 1
ATOM 1854 C C . THR A 1 227 ? -9.714 13.592 33.898 1.00 77.50 227 THR A C 1
ATOM 1856 O O . THR A 1 227 ? -9.793 13.243 32.722 1.00 77.50 227 THR A O 1
ATOM 1859 N N . SER A 1 228 ? -8.622 13.331 34.626 1.00 79.31 228 SER A N 1
ATOM 1860 C CA . SER A 1 228 ? -7.449 12.619 34.082 1.00 79.31 228 SER A CA 1
ATOM 1861 C C . SER A 1 228 ? -7.813 11.247 33.479 1.00 79.31 228 SER A C 1
ATOM 1863 O O . SER A 1 228 ? -7.282 10.872 32.436 1.00 79.31 228 SER A O 1
ATOM 1865 N N . SER A 1 229 ? -8.795 10.543 34.057 1.00 83.25 229 SER A N 1
ATOM 1866 C CA . SER A 1 229 ? -9.301 9.266 33.528 1.00 83.25 229 SER A CA 1
ATOM 1867 C C . SER A 1 229 ? -9.994 9.413 32.164 1.00 83.25 229 SER A C 1
ATOM 1869 O O . SER A 1 229 ? -9.762 8.617 31.253 1.00 83.25 229 SER A O 1
ATOM 1871 N N . GLU A 1 230 ? -10.808 10.458 31.984 1.00 85.56 230 GLU A N 1
ATOM 1872 C CA . GLU A 1 230 ? -11.478 10.746 30.708 1.00 85.56 230 GLU A CA 1
ATOM 1873 C C . GLU A 1 230 ? -10.479 11.149 29.616 1.00 85.56 230 GLU A C 1
ATOM 1875 O O . GLU A 1 230 ? -10.606 10.700 28.476 1.00 85.56 230 GLU A O 1
ATOM 1880 N N . VAL A 1 231 ? -9.460 11.948 29.962 1.00 88.06 231 VAL A N 1
ATOM 1881 C CA . VAL A 1 231 ? -8.380 12.331 29.034 1.00 88.06 231 VAL A CA 1
ATOM 1882 C C . VAL A 1 231 ? -7.621 11.096 28.559 1.00 88.06 231 VAL A C 1
ATOM 1884 O O . VAL A 1 231 ? -7.408 10.929 27.360 1.00 88.06 231 VAL A O 1
ATOM 1887 N N . ARG A 1 232 ? -7.295 10.184 29.477 1.00 88.94 232 ARG A N 1
ATOM 1888 C CA . ARG A 1 232 ? -6.629 8.919 29.161 1.00 88.94 232 ARG A CA 1
ATOM 1889 C C . ARG A 1 232 ? -7.466 8.021 28.252 1.0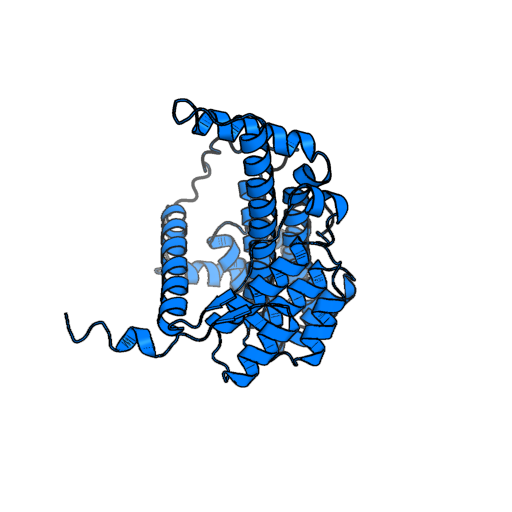0 88.94 232 ARG A C 1
ATOM 1891 O O . ARG A 1 232 ? -6.956 7.479 27.273 1.00 88.94 232 ARG A O 1
ATOM 1898 N N . ALA A 1 233 ? -8.764 7.884 28.526 1.00 86.56 233 ALA A N 1
ATOM 1899 C CA . ALA A 1 233 ? -9.674 7.135 27.657 1.00 86.56 233 ALA A CA 1
ATOM 1900 C C . ALA A 1 233 ? -9.767 7.756 26.248 1.00 86.56 233 ALA A C 1
ATOM 1902 O O . ALA A 1 233 ? -9.774 7.038 25.244 1.00 86.56 233 ALA A O 1
ATOM 1903 N N . LEU A 1 234 ? -9.787 9.090 26.157 1.00 87.31 234 LEU A N 1
ATOM 1904 C CA . LEU A 1 234 ? -9.768 9.805 24.882 1.00 87.31 234 LEU A CA 1
ATOM 1905 C C . LEU A 1 234 ? -8.441 9.606 24.132 1.00 87.31 234 LEU A C 1
ATOM 1907 O O . LEU A 1 234 ? -8.472 9.347 22.929 1.00 87.31 234 LEU A O 1
ATOM 1911 N N . ALA A 1 235 ? -7.303 9.668 24.828 1.00 89.50 235 ALA A N 1
ATOM 1912 C CA . ALA A 1 235 ? -5.976 9.420 24.266 1.00 89.50 235 ALA A CA 1
ATOM 1913 C C . ALA A 1 235 ? -5.883 8.023 23.645 1.00 89.50 235 ALA A C 1
ATOM 1915 O O . ALA A 1 235 ? -5.498 7.894 22.483 1.00 89.50 235 ALA A O 1
ATOM 1916 N N . ARG A 1 236 ? -6.343 6.989 24.364 1.00 88.44 236 ARG A N 1
ATOM 1917 C CA . ARG A 1 236 ? -6.423 5.616 23.840 1.00 88.44 236 ARG A CA 1
ATOM 1918 C C . ARG A 1 236 ? -7.288 5.535 22.578 1.00 88.44 236 ARG A C 1
ATOM 1920 O O . ARG A 1 236 ? -6.854 5.015 21.552 1.00 88.44 236 ARG A O 1
ATOM 1927 N N . LYS A 1 237 ? -8.482 6.134 22.595 1.00 86.94 237 LYS A N 1
ATOM 1928 C CA . LYS A 1 237 ? -9.372 6.158 21.422 1.00 86.94 237 LYS A CA 1
ATOM 1929 C C . LYS A 1 237 ? -8.742 6.860 20.212 1.00 86.94 237 LYS A C 1
ATOM 1931 O O . LYS A 1 237 ? -8.911 6.399 19.082 1.00 86.94 237 LYS A O 1
ATOM 1936 N N . ILE A 1 238 ? -8.041 7.973 20.435 1.00 89.06 238 ILE A N 1
ATOM 1937 C CA . ILE A 1 238 ? -7.319 8.705 19.387 1.00 89.06 238 ILE A CA 1
ATOM 1938 C C . ILE A 1 238 ? -6.188 7.844 18.828 1.00 89.06 238 ILE A C 1
ATOM 1940 O O . ILE A 1 238 ? -6.105 7.707 17.609 1.00 89.06 238 ILE A O 1
ATOM 1944 N N . LEU A 1 239 ? -5.387 7.216 19.693 1.00 89.75 239 LEU A N 1
ATOM 1945 C CA . LEU A 1 239 ? -4.301 6.327 19.287 1.00 89.75 239 LEU A CA 1
ATOM 1946 C C . LEU A 1 239 ? -4.824 5.197 18.401 1.00 89.75 239 LEU A C 1
ATOM 1948 O O . LEU A 1 239 ? -4.365 5.048 17.274 1.00 89.75 239 LEU A O 1
ATOM 1952 N N . PHE A 1 240 ? -5.850 4.467 18.844 1.00 88.44 240 PHE A N 1
ATOM 1953 C CA . PHE A 1 240 ? -6.439 3.402 18.032 1.00 88.44 240 PHE A CA 1
ATOM 1954 C C . PHE A 1 240 ? -6.931 3.912 16.672 1.00 88.44 240 PHE A C 1
ATOM 1956 O O . PHE A 1 240 ? -6.678 3.288 15.641 1.00 88.44 240 PHE A O 1
ATOM 1963 N N . ARG A 1 241 ? -7.596 5.075 16.641 1.00 89.06 241 ARG A N 1
ATOM 1964 C CA . ARG A 1 241 ? -8.056 5.682 15.387 1.00 89.06 241 ARG A CA 1
ATOM 1965 C C . ARG A 1 241 ? -6.891 6.068 14.473 1.00 89.06 241 ARG A C 1
ATOM 1967 O O . ARG A 1 241 ? -7.028 5.912 13.261 1.00 89.06 241 ARG A O 1
ATOM 1974 N N . MET A 1 242 ? -5.770 6.541 15.015 1.00 90.25 242 MET A N 1
ATOM 1975 C CA . MET A 1 242 ? -4.554 6.822 14.246 1.00 90.25 242 MET A CA 1
ATOM 1976 C C . MET A 1 242 ? -3.971 5.536 13.653 1.00 90.25 242 MET A C 1
ATOM 1978 O O . MET A 1 242 ? -3.782 5.480 12.439 1.00 90.25 242 MET A O 1
ATOM 1982 N N . LEU A 1 243 ? -3.788 4.486 14.465 1.00 90.69 243 LEU A N 1
ATOM 1983 C CA . LEU A 1 243 ? -3.281 3.185 14.003 1.00 90.69 243 LEU A CA 1
ATOM 1984 C C . LEU A 1 243 ? -4.165 2.608 12.890 1.00 90.69 243 LEU A C 1
ATOM 1986 O O . LEU A 1 243 ? -3.661 2.199 11.843 1.00 90.69 243 LEU A O 1
ATOM 1990 N N . PHE A 1 244 ? -5.487 2.647 13.075 1.00 91.62 244 PHE A N 1
ATOM 1991 C CA . PHE A 1 244 ? -6.450 2.240 12.056 1.00 91.62 244 PHE A CA 1
ATOM 1992 C C . PHE A 1 244 ? -6.334 3.070 10.778 1.00 91.62 244 PHE A C 1
ATOM 1994 O O . PHE A 1 244 ? -6.221 2.504 9.694 1.00 91.62 244 PHE A O 1
ATOM 2001 N N . THR A 1 245 ? -6.332 4.399 10.892 1.00 93.44 245 THR A N 1
ATOM 2002 C CA . THR A 1 245 ? -6.337 5.294 9.726 1.00 93.44 245 THR A CA 1
ATOM 2003 C C . THR A 1 245 ? -5.062 5.145 8.905 1.00 93.44 245 THR A C 1
ATOM 2005 O O . THR A 1 245 ? -5.140 5.033 7.682 1.00 93.44 245 THR A O 1
ATOM 2008 N N . ILE A 1 246 ? -3.897 5.097 9.556 1.00 94.06 246 ILE A N 1
ATOM 2009 C CA . ILE A 1 246 ? -2.603 4.937 8.881 1.00 94.06 246 ILE A CA 1
ATOM 2010 C C . ILE A 1 246 ? -2.538 3.569 8.195 1.00 94.06 246 ILE A C 1
ATOM 2012 O O . ILE A 1 246 ? -2.226 3.493 7.006 1.00 94.06 246 ILE A O 1
ATOM 2016 N N . THR A 1 247 ? -2.916 2.500 8.903 1.00 95.25 247 THR A N 1
ATOM 2017 C CA . THR A 1 247 ? -2.905 1.139 8.346 1.00 95.25 247 THR A CA 1
ATOM 2018 C C . THR A 1 247 ? -3.854 1.012 7.154 1.00 95.25 247 THR A C 1
ATOM 2020 O O . THR A 1 247 ? -3.456 0.534 6.093 1.00 95.25 247 THR A O 1
ATOM 2023 N N . TYR A 1 248 ? -5.094 1.496 7.290 1.00 96.00 248 TYR A N 1
ATOM 2024 C CA . TYR A 1 248 ? -6.079 1.507 6.208 1.00 96.00 248 TYR A CA 1
ATOM 2025 C C . TYR A 1 248 ? -5.586 2.307 4.999 1.00 96.00 248 TYR A C 1
ATOM 2027 O O . TYR A 1 248 ? -5.735 1.852 3.865 1.00 96.00 248 TYR A O 1
ATOM 2035 N N . SER A 1 249 ? -4.980 3.476 5.232 1.00 96.19 249 SER A N 1
ATOM 2036 C CA . SER A 1 249 ? -4.477 4.345 4.163 1.00 96.19 249 SER A CA 1
ATOM 2037 C C . SER A 1 249 ? -3.357 3.673 3.380 1.00 96.19 249 SER A C 1
ATOM 2039 O O . SER A 1 249 ? -3.397 3.681 2.154 1.00 96.19 249 SER A O 1
ATOM 2041 N N . ILE A 1 250 ? -2.402 3.036 4.064 1.00 97.62 250 ILE A N 1
ATOM 2042 C CA . ILE A 1 250 ? -1.302 2.322 3.409 1.00 97.62 250 ILE A CA 1
ATOM 2043 C C . ILE A 1 250 ? -1.820 1.107 2.628 1.00 97.62 250 ILE A C 1
ATOM 2045 O O . ILE A 1 250 ? -1.507 0.978 1.447 1.00 97.62 250 ILE A O 1
ATOM 2049 N N . VAL A 1 251 ? -2.670 0.263 3.226 1.00 98.06 251 VAL A N 1
ATOM 2050 C CA . VAL A 1 251 ? -3.249 -0.907 2.534 1.00 98.06 251 VAL A CA 1
ATOM 2051 C C . VAL A 1 251 ? -4.057 -0.484 1.302 1.00 98.06 251 VAL A C 1
ATOM 2053 O O . VAL A 1 251 ? -3.879 -1.049 0.223 1.00 98.06 251 VAL A O 1
ATOM 2056 N N . SER A 1 252 ? -4.902 0.541 1.432 1.00 97.00 252 SER A N 1
ATOM 2057 C CA . SER A 1 252 ? -5.709 1.059 0.317 1.00 97.00 252 SER A CA 1
ATOM 2058 C C . SER A 1 252 ? -4.841 1.710 -0.761 1.00 97.00 252 SER A C 1
ATOM 2060 O O . SER A 1 252 ? -5.103 1.563 -1.957 1.00 97.00 252 SER A O 1
ATOM 2062 N N . LYS A 1 253 ? -3.770 2.408 -0.368 1.00 97.25 253 LYS A N 1
ATOM 2063 C CA . LYS A 1 253 ? -2.838 3.016 -1.318 1.00 97.25 253 LYS A CA 1
ATOM 2064 C C . LYS A 1 253 ? -2.074 1.955 -2.108 1.00 97.25 253 LYS A C 1
ATOM 2066 O O . LYS A 1 253 ? -1.982 2.077 -3.323 1.00 97.25 253 LYS A O 1
ATOM 2071 N N . ILE A 1 254 ? -1.612 0.887 -1.455 1.00 98.38 254 ILE A N 1
ATOM 2072 C CA . ILE A 1 254 ? -1.013 -0.267 -2.140 1.00 98.38 254 ILE A CA 1
ATOM 2073 C C . ILE A 1 254 ? -2.008 -0.842 -3.151 1.00 98.38 254 ILE A C 1
ATOM 2075 O O . ILE A 1 254 ? -1.686 -0.938 -4.335 1.00 98.38 254 ILE A O 1
ATOM 2079 N N . ALA A 1 255 ? -3.228 -1.164 -2.704 1.00 97.31 255 ALA A N 1
ATOM 2080 C CA . ALA A 1 255 ? -4.259 -1.766 -3.545 1.00 97.31 255 ALA A CA 1
ATOM 2081 C C . ALA A 1 255 ? -4.605 -0.908 -4.773 1.00 97.31 255 ALA A C 1
ATOM 2083 O O . ALA A 1 255 ? -4.597 -1.429 -5.883 1.00 97.31 255 ALA A O 1
ATOM 2084 N N . SER A 1 256 ? -4.820 0.400 -4.608 1.00 95.50 256 SER A N 1
ATOM 2085 C CA . SER A 1 256 ? -5.109 1.324 -5.723 1.00 95.50 256 SER A CA 1
ATOM 2086 C C . SER A 1 256 ? -3.944 1.494 -6.709 1.00 95.50 256 SER A C 1
ATOM 2088 O O . SER A 1 256 ? -4.153 1.690 -7.913 1.00 95.50 256 SER A O 1
ATOM 2090 N N . SER A 1 257 ? -2.700 1.371 -6.237 1.00 96.69 257 SER A N 1
ATOM 2091 C CA . SER A 1 257 ? -1.505 1.470 -7.079 1.00 96.69 257 SER A CA 1
ATOM 2092 C C . SER A 1 257 ? -1.216 0.194 -7.876 1.00 96.69 257 SER A C 1
ATOM 2094 O O . SER A 1 257 ? -0.808 0.303 -9.034 1.00 96.69 257 SER A O 1
ATOM 2096 N N . ILE A 1 258 ? -1.432 -0.996 -7.302 1.00 97.06 258 ILE A N 1
ATOM 2097 C CA . ILE A 1 258 ? -1.105 -2.281 -7.958 1.00 97.06 258 ILE A CA 1
ATOM 2098 C C . ILE A 1 258 ? -2.319 -3.006 -8.549 1.00 97.06 258 ILE A C 1
ATOM 2100 O O . ILE A 1 258 ? -2.157 -3.875 -9.406 1.00 97.06 258 ILE A O 1
ATOM 2104 N N . GLY A 1 259 ? -3.529 -2.661 -8.103 1.00 94.69 259 GLY A N 1
ATOM 2105 C CA . GLY A 1 259 ? -4.777 -3.341 -8.431 1.00 94.69 259 GLY A CA 1
ATOM 2106 C C . GLY A 1 259 ? -4.980 -3.478 -9.936 1.00 94.69 259 GLY A C 1
ATOM 2107 O O . GLY A 1 259 ? -5.013 -2.492 -10.678 1.00 94.69 259 GLY A O 1
ATOM 2108 N N . SER A 1 260 ? -5.083 -4.723 -10.399 1.00 94.00 260 SER A N 1
ATOM 2109 C CA . SER A 1 260 ? -5.331 -5.059 -11.798 1.00 94.00 260 SER A CA 1
ATOM 2110 C C . SER A 1 260 ? -5.857 -6.481 -11.915 1.00 94.00 260 SER A C 1
ATOM 2112 O O . SER A 1 260 ? -5.262 -7.425 -11.395 1.00 94.00 260 SER A O 1
ATOM 2114 N N . THR A 1 261 ? -6.926 -6.649 -12.691 1.00 93.50 261 THR A N 1
ATOM 2115 C CA . THR A 1 261 ? -7.515 -7.963 -12.978 1.00 93.50 261 THR A CA 1
ATOM 2116 C C . THR A 1 261 ? -6.512 -8.920 -13.634 1.00 93.50 261 THR A C 1
ATOM 2118 O O . THR A 1 261 ? -6.566 -10.123 -13.394 1.00 93.50 261 THR A O 1
ATOM 2121 N N . HIS A 1 262 ? -5.567 -8.396 -14.423 1.00 93.25 262 HIS A N 1
ATOM 2122 C CA . HIS A 1 262 ? -4.534 -9.181 -15.105 1.00 93.25 262 HIS A CA 1
ATOM 2123 C C . HIS A 1 262 ? -3.336 -9.536 -14.216 1.00 93.25 262 HIS A C 1
ATOM 2125 O O . HIS A 1 262 ? -2.613 -10.486 -14.520 1.00 93.25 262 HIS A O 1
ATOM 2131 N N . LEU A 1 263 ? -3.099 -8.771 -13.146 1.00 94.44 263 LEU A N 1
ATOM 2132 C CA . LEU A 1 263 ? -2.004 -9.018 -12.204 1.00 94.44 263 LEU A CA 1
ATOM 2133 C C . LEU A 1 263 ? -2.450 -9.780 -10.960 1.00 94.44 263 LEU A C 1
ATOM 2135 O O . LEU A 1 263 ? -1.579 -10.248 -10.232 1.00 94.44 263 LEU A O 1
ATOM 2139 N N . GLN A 1 264 ? -3.759 -9.952 -10.740 1.00 94.88 264 GLN A N 1
ATOM 2140 C CA . GLN A 1 264 ? -4.298 -10.581 -9.533 1.00 94.88 264 GLN A CA 1
ATOM 2141 C C . GLN A 1 264 ? -3.607 -11.905 -9.162 1.00 94.88 264 GLN A C 1
ATOM 2143 O O . GLN A 1 264 ? -3.190 -12.022 -8.017 1.00 94.88 264 GLN A O 1
ATOM 2148 N N . PRO A 1 265 ? -3.335 -12.851 -10.088 1.00 95.19 265 PRO A N 1
ATOM 2149 C CA . PRO A 1 265 ? -2.630 -14.086 -9.726 1.00 95.19 265 PRO A CA 1
ATOM 2150 C C . PRO A 1 265 ? -1.203 -13.862 -9.198 1.00 95.19 265 PRO A C 1
ATOM 2152 O O . PRO A 1 265 ? -0.716 -14.622 -8.364 1.00 95.19 265 PRO A O 1
ATOM 2155 N N . VAL A 1 266 ? -0.514 -12.826 -9.689 1.00 97.00 266 VAL A N 1
ATOM 2156 C CA . VAL A 1 266 ? 0.838 -12.465 -9.238 1.00 97.00 266 VAL A CA 1
ATOM 2157 C C . VAL A 1 266 ? 0.773 -11.742 -7.896 1.00 97.00 266 VAL A C 1
ATOM 2159 O O . VAL A 1 266 ? 1.564 -12.047 -7.009 1.00 97.00 266 VAL A O 1
ATOM 2162 N N . ILE A 1 267 ? -0.193 -10.831 -7.730 1.00 97.38 267 ILE A N 1
ATOM 2163 C CA . ILE A 1 267 ? -0.457 -10.140 -6.460 1.00 97.38 267 ILE A CA 1
ATOM 2164 C C . ILE A 1 267 ? -0.781 -11.165 -5.372 1.00 97.38 267 ILE A C 1
ATOM 2166 O O . ILE A 1 267 ? -0.175 -11.120 -4.306 1.00 97.38 267 ILE A O 1
ATOM 2170 N N . ASP A 1 268 ? -1.665 -12.122 -5.663 1.00 95.62 268 ASP A N 1
ATOM 2171 C CA . ASP A 1 268 ? -2.037 -13.208 -4.758 1.00 95.62 268 ASP A CA 1
ATOM 2172 C C . ASP A 1 268 ? -0.803 -13.989 -4.315 1.00 95.62 268 ASP A C 1
ATOM 2174 O O . ASP A 1 268 ? -0.579 -14.137 -3.119 1.00 95.62 268 ASP A O 1
ATOM 2178 N N . LYS A 1 269 ? 0.038 -14.418 -5.265 1.00 97.25 269 LYS A N 1
ATOM 2179 C CA . LYS A 1 269 ? 1.272 -15.153 -4.970 1.00 97.25 269 LYS A CA 1
ATOM 2180 C C . LYS A 1 269 ? 2.227 -14.345 -4.085 1.00 97.25 269 LYS A C 1
ATOM 2182 O O . LYS A 1 269 ? 2.737 -14.870 -3.098 1.00 97.25 269 LYS A O 1
ATOM 2187 N N . VAL A 1 270 ? 2.475 -13.081 -4.428 1.00 97.44 270 VAL A N 1
ATOM 2188 C CA . VAL A 1 270 ? 3.373 -12.198 -3.664 1.00 97.44 270 VAL A CA 1
ATOM 2189 C C . VAL A 1 270 ? 2.832 -11.947 -2.254 1.00 97.44 270 VAL A C 1
ATOM 2191 O O . VAL A 1 270 ? 3.599 -11.954 -1.295 1.00 97.44 270 VAL A O 1
ATOM 2194 N N . CYS A 1 271 ? 1.519 -11.767 -2.104 1.00 96.81 271 CYS A N 1
ATOM 2195 C CA . CYS A 1 271 ? 0.872 -11.580 -0.807 1.00 96.81 271 CYS A CA 1
ATOM 2196 C C . CYS A 1 271 ? 0.880 -12.860 0.039 1.00 96.81 271 CYS A C 1
ATOM 2198 O O . CYS A 1 271 ? 1.191 -12.801 1.229 1.00 96.81 271 CYS A O 1
ATOM 2200 N N . ASP A 1 272 ? 0.575 -14.011 -0.564 1.00 95.19 272 ASP A N 1
ATOM 2201 C CA . ASP A 1 272 ? 0.531 -15.307 0.119 1.00 95.19 272 ASP A CA 1
ATOM 2202 C C . ASP A 1 272 ? 1.930 -15.708 0.634 1.00 95.19 272 ASP A C 1
ATOM 2204 O O . ASP A 1 272 ? 2.053 -16.221 1.747 1.00 95.19 272 ASP A O 1
ATOM 2208 N N . ASN A 1 273 ? 2.998 -15.382 -0.109 1.00 95.31 273 ASN A N 1
ATOM 2209 C CA . ASN A 1 273 ? 4.388 -15.622 0.303 1.00 95.31 273 ASN A CA 1
ATOM 2210 C C . ASN A 1 273 ? 4.797 -14.884 1.590 1.00 95.31 273 ASN A C 1
ATOM 2212 O O . ASN A 1 273 ? 5.750 -15.300 2.245 1.00 95.31 273 ASN A O 1
ATOM 2216 N N . LYS A 1 274 ? 4.103 -13.801 1.965 1.00 92.44 274 LYS A N 1
ATOM 2217 C CA . LYS A 1 274 ? 4.413 -13.033 3.185 1.00 92.44 274 LYS A CA 1
ATOM 2218 C C . LYS A 1 274 ? 3.941 -13.730 4.453 1.00 92.44 274 LYS A C 1
ATOM 2220 O O . LYS A 1 274 ? 4.448 -13.421 5.525 1.00 92.44 274 LYS A O 1
ATOM 2225 N N . ASN A 1 275 ? 2.974 -14.645 4.338 1.00 91.06 275 ASN A N 1
ATOM 2226 C CA . ASN A 1 275 ? 2.395 -15.383 5.460 1.00 91.06 275 ASN A CA 1
ATOM 2227 C C . ASN A 1 275 ? 1.994 -14.482 6.653 1.00 91.06 275 ASN A C 1
ATOM 2229 O O . ASN A 1 275 ? 2.209 -14.826 7.812 1.00 91.06 275 ASN A O 1
ATOM 2233 N N . SER A 1 276 ? 1.420 -13.311 6.362 1.00 92.38 276 SER A N 1
ATOM 2234 C CA . SER A 1 276 ? 1.045 -12.297 7.352 1.00 92.38 276 SER A CA 1
ATOM 2235 C C . SER A 1 276 ? -0.359 -11.754 7.098 1.00 92.38 276 SER A C 1
ATOM 2237 O O . SER A 1 276 ? -0.925 -11.917 6.009 1.00 92.38 276 SER A O 1
ATOM 2239 N N . ASP A 1 277 ? -0.936 -11.087 8.095 1.00 92.88 277 ASP A N 1
ATOM 2240 C CA . ASP A 1 277 ? -2.230 -10.422 7.941 1.00 92.88 277 ASP A CA 1
ATOM 2241 C C . ASP A 1 277 ? -2.163 -9.260 6.954 1.00 92.88 277 ASP A C 1
ATOM 2243 O O . ASP A 1 277 ? -3.107 -9.054 6.194 1.00 92.88 277 ASP A O 1
ATOM 2247 N N . ALA A 1 278 ? -1.021 -8.577 6.867 1.00 94.88 278 ALA A N 1
ATOM 2248 C CA . ALA A 1 278 ? -0.775 -7.565 5.852 1.00 94.88 278 ALA A CA 1
ATOM 2249 C C . ALA A 1 278 ? -0.918 -8.118 4.432 1.00 94.88 278 ALA A C 1
ATOM 2251 O O . ALA A 1 278 ? -1.637 -7.532 3.623 1.00 94.88 278 ALA A O 1
ATOM 2252 N N . GLY A 1 279 ? -0.314 -9.276 4.142 1.00 95.88 279 GLY A N 1
ATOM 2253 C CA . GLY A 1 279 ? -0.472 -9.941 2.847 1.00 95.88 279 GLY A CA 1
ATOM 2254 C C . GLY A 1 279 ? -1.939 -10.260 2.544 1.00 95.88 279 GLY A C 1
ATOM 2255 O O . GLY A 1 279 ? -2.450 -9.909 1.481 1.00 95.88 279 GLY A O 1
ATOM 2256 N N . LYS A 1 280 ? -2.659 -10.851 3.505 1.00 95.31 280 LYS A N 1
ATOM 2257 C CA . LYS A 1 280 ? -4.085 -11.199 3.353 1.00 95.31 280 LYS A CA 1
ATOM 2258 C C . LYS A 1 280 ? -4.969 -9.963 3.135 1.00 95.31 280 LYS A C 1
ATOM 2260 O O . LYS A 1 280 ? -5.857 -9.991 2.283 1.00 95.31 280 LYS A O 1
ATOM 2265 N N . LEU A 1 281 ? -4.731 -8.882 3.878 1.00 96.00 281 LEU A N 1
ATOM 2266 C CA . LEU A 1 281 ? -5.477 -7.625 3.767 1.00 96.00 281 LEU A CA 1
ATOM 2267 C C . LEU A 1 281 ? -5.212 -6.922 2.435 1.00 96.00 281 LEU A C 1
ATOM 2269 O O . LEU A 1 281 ? -6.158 -6.452 1.810 1.00 96.00 281 LEU A O 1
ATOM 2273 N N . ILE A 1 282 ? -3.961 -6.891 1.967 1.00 97.56 282 ILE A N 1
ATOM 2274 C CA . ILE A 1 282 ? -3.601 -6.319 0.660 1.00 97.56 282 ILE A CA 1
ATOM 2275 C C . ILE A 1 282 ? -4.213 -7.141 -0.472 1.00 97.56 282 ILE A C 1
ATOM 2277 O O . ILE A 1 282 ? -4.776 -6.569 -1.404 1.00 97.56 282 ILE A O 1
ATOM 2281 N N . LYS A 1 283 ? -4.181 -8.473 -0.369 1.00 95.69 283 LYS A N 1
ATOM 2282 C CA . LYS A 1 283 ? -4.856 -9.370 -1.310 1.00 95.69 283 LYS A CA 1
ATOM 2283 C C . LYS A 1 283 ? -6.348 -9.062 -1.392 1.00 95.69 283 LYS A C 1
ATOM 2285 O O . LYS A 1 283 ? -6.841 -8.776 -2.482 1.00 95.69 283 LYS A O 1
ATOM 2290 N N . LEU A 1 284 ? -7.047 -9.016 -0.253 1.00 96.00 284 LEU A N 1
ATOM 2291 C CA . LEU A 1 284 ? -8.458 -8.622 -0.206 1.00 96.00 284 LEU A CA 1
ATOM 2292 C C . LEU A 1 284 ? -8.673 -7.240 -0.837 1.00 96.00 284 LEU A C 1
ATOM 2294 O O . LEU A 1 284 ? -9.508 -7.098 -1.725 1.00 96.00 284 LEU A O 1
ATOM 2298 N N . ALA A 1 285 ? -7.909 -6.237 -0.406 1.00 96.94 285 ALA A N 1
ATOM 2299 C CA . ALA A 1 285 ? -8.037 -4.870 -0.890 1.00 96.94 285 ALA A CA 1
ATOM 2300 C C . ALA A 1 285 ? -7.829 -4.780 -2.410 1.00 96.94 285 ALA A C 1
ATOM 2302 O O . ALA A 1 285 ? -8.612 -4.119 -3.079 1.00 96.94 285 ALA A O 1
ATOM 2303 N N . SER A 1 286 ? -6.849 -5.496 -2.974 1.00 96.56 286 SER A N 1
ATOM 2304 C CA . SER A 1 286 ? -6.573 -5.507 -4.418 1.00 96.56 286 SER A CA 1
ATOM 2305 C C . SER A 1 286 ? -7.720 -6.088 -5.255 1.00 96.56 286 SER A C 1
ATOM 2307 O O . SER A 1 286 ? -8.056 -5.522 -6.293 1.00 96.56 286 SER A O 1
ATOM 2309 N N . ILE A 1 287 ? -8.376 -7.153 -4.772 1.00 95.06 287 ILE A N 1
ATOM 2310 C CA . ILE A 1 287 ? -9.557 -7.757 -5.415 1.00 95.06 287 ILE A CA 1
ATOM 2311 C C . ILE A 1 287 ? -10.726 -6.766 -5.399 1.00 95.06 287 ILE A C 1
ATOM 2313 O O . ILE A 1 287 ? -11.412 -6.567 -6.407 1.00 95.06 287 ILE A O 1
ATOM 2317 N N . LEU A 1 288 ? -10.962 -6.146 -4.240 1.00 95.25 288 LEU A N 1
ATOM 2318 C CA . LEU A 1 288 ? -12.056 -5.201 -4.045 1.00 95.25 288 LEU A CA 1
ATOM 2319 C C . LEU A 1 288 ? -11.852 -3.909 -4.849 1.00 95.25 288 LEU A C 1
ATOM 2321 O O . LEU A 1 288 ? -12.818 -3.392 -5.404 1.00 95.25 288 LEU A O 1
ATOM 2325 N N . GLU A 1 289 ? -10.613 -3.430 -4.966 1.00 94.44 289 GLU A N 1
ATOM 2326 C CA . GLU A 1 289 ? -10.243 -2.213 -5.699 1.00 94.44 289 GLU A CA 1
ATOM 2327 C C . GLU A 1 289 ? -10.660 -2.269 -7.173 1.00 94.44 289 GLU A C 1
ATOM 2329 O O . GLU A 1 289 ? -11.193 -1.304 -7.715 1.00 94.44 289 GLU A O 1
ATOM 2334 N N . VAL A 1 290 ? -10.475 -3.417 -7.830 1.00 92.94 290 VAL A N 1
ATOM 2335 C CA . VAL A 1 290 ? -10.836 -3.595 -9.248 1.00 92.94 290 VAL A CA 1
ATOM 2336 C C . VAL A 1 290 ? -12.304 -3.979 -9.457 1.00 92.94 290 VAL A C 1
ATOM 2338 O O . VAL A 1 290 ? -12.718 -4.281 -10.578 1.00 92.94 290 VAL A O 1
ATOM 2341 N N . GLY A 1 291 ? -13.102 -4.014 -8.388 1.00 90.88 291 GLY A N 1
ATOM 2342 C CA . GLY A 1 291 ? -14.513 -4.375 -8.461 1.00 90.88 291 GLY A CA 1
ATOM 2343 C C . GLY A 1 291 ? -14.761 -5.853 -8.759 1.00 90.88 291 GLY A C 1
ATOM 2344 O O . GLY A 1 291 ? -15.847 -6.207 -9.232 1.00 90.88 291 GLY A O 1
ATOM 2345 N N . GLN A 1 292 ? -13.787 -6.733 -8.512 1.00 88.31 292 GLN A N 1
ATOM 2346 C CA . GLN A 1 292 ? -13.990 -8.170 -8.673 1.00 88.31 292 GLN A CA 1
ATOM 2347 C C . GLN A 1 292 ? -14.905 -8.715 -7.572 1.00 88.31 292 GLN A C 1
ATOM 2349 O O . GLN A 1 292 ? -14.912 -8.257 -6.429 1.00 88.31 292 GLN A O 1
ATOM 2354 N N . THR A 1 293 ? -15.730 -9.700 -7.924 1.00 80.56 293 THR A N 1
ATOM 2355 C CA . THR A 1 293 ? -16.564 -10.401 -6.947 1.00 80.56 293 THR A CA 1
ATOM 2356 C C . THR A 1 293 ? -15.730 -11.432 -6.206 1.00 80.56 293 THR A C 1
ATOM 2358 O O . THR A 1 293 ? -15.341 -12.434 -6.801 1.00 80.56 293 THR A O 1
ATOM 2361 N N . ILE A 1 294 ? -15.534 -11.228 -4.908 1.00 84.25 294 ILE A N 1
ATOM 2362 C CA . ILE A 1 294 ? -15.073 -12.288 -4.011 1.00 84.25 294 ILE A CA 1
ATOM 2363 C C . ILE A 1 294 ? -16.242 -13.221 -3.673 1.00 84.25 294 ILE A C 1
ATOM 2365 O O . ILE A 1 294 ? -17.367 -12.759 -3.433 1.00 84.25 294 ILE A O 1
ATOM 2369 N N . SER A 1 295 ? -16.007 -14.534 -3.673 1.00 90.38 295 SER A N 1
ATOM 2370 C CA . SER A 1 295 ? -17.031 -15.470 -3.212 1.00 90.38 295 SER A CA 1
ATOM 2371 C C . SER A 1 295 ? -17.241 -15.331 -1.699 1.00 90.38 295 SER A C 1
ATOM 2373 O O . SER A 1 295 ? -16.333 -14.981 -0.945 1.00 90.38 295 SER A O 1
ATOM 2375 N N . ILE A 1 296 ? -18.458 -15.614 -1.226 1.00 92.00 296 ILE A N 1
ATOM 2376 C CA . ILE A 1 296 ? -18.776 -15.529 0.209 1.00 92.00 296 ILE A CA 1
ATOM 2377 C C . ILE A 1 296 ? -17.916 -16.504 1.025 1.00 92.00 296 ILE A C 1
ATOM 2379 O O . ILE A 1 296 ? -17.537 -16.199 2.154 1.00 92.00 296 ILE A O 1
ATOM 2383 N N . GLU A 1 297 ? -17.593 -17.666 0.459 1.00 92.00 297 GLU A N 1
ATOM 2384 C CA . GLU A 1 297 ? -16.744 -18.671 1.102 1.00 92.00 297 GLU A CA 1
ATOM 2385 C C . GLU A 1 297 ? -15.296 -18.195 1.230 1.00 92.00 297 GLU A C 1
ATOM 2387 O O . GLU A 1 297 ? -14.724 -18.285 2.316 1.00 92.00 297 GLU A O 1
ATOM 2392 N N . GLU A 1 298 ? -14.723 -17.624 0.167 1.00 90.19 298 GLU A N 1
ATOM 2393 C CA . GLU A 1 298 ? -13.373 -17.050 0.207 1.00 90.19 298 GLU A CA 1
ATOM 2394 C C . GLU A 1 298 ? -13.290 -15.876 1.178 1.00 90.19 298 GLU A C 1
ATOM 2396 O O . GLU A 1 298 ? -12.344 -15.808 1.959 1.00 90.19 298 GLU A O 1
ATOM 2401 N N . LEU A 1 299 ? -14.295 -14.993 1.191 1.00 93.25 299 LEU A N 1
ATOM 2402 C CA . LEU A 1 299 ? -14.339 -13.865 2.120 1.00 93.25 299 LEU A CA 1
ATOM 2403 C C . LEU A 1 299 ? -14.381 -14.343 3.578 1.00 93.25 299 LEU A C 1
ATOM 2405 O O . LEU A 1 299 ? -13.618 -13.849 4.406 1.00 93.25 299 LEU A O 1
ATOM 2409 N N . LYS A 1 300 ? -15.217 -15.343 3.890 1.00 92.50 300 LYS A N 1
ATOM 2410 C CA . LYS A 1 300 ? -15.271 -15.952 5.230 1.00 92.50 300 LYS A CA 1
ATOM 2411 C C . LYS A 1 300 ? -13.958 -16.626 5.606 1.00 92.50 300 LYS A C 1
ATOM 2413 O O . LYS A 1 300 ? -13.507 -16.479 6.738 1.00 92.50 300 LYS A O 1
ATOM 2418 N N . LYS A 1 301 ? -13.346 -17.359 4.672 1.00 91.81 301 LYS A N 1
ATOM 2419 C CA . LYS A 1 301 ? -12.062 -18.032 4.890 1.00 91.81 301 LYS A CA 1
ATOM 2420 C C . LYS A 1 301 ? -10.956 -17.020 5.174 1.00 91.81 301 LYS A C 1
ATOM 2422 O O . LYS A 1 301 ? -10.204 -17.211 6.122 1.00 91.81 301 LYS A O 1
ATOM 2427 N N . LEU A 1 302 ? -10.883 -15.945 4.388 1.00 90.50 302 LEU A N 1
ATOM 2428 C CA . LEU A 1 302 ? -9.905 -14.878 4.575 1.00 90.50 302 LEU A CA 1
ATOM 2429 C C . LEU A 1 302 ? -10.113 -14.198 5.928 1.00 90.50 302 LEU A C 1
ATOM 2431 O O . LEU A 1 302 ? -9.180 -14.173 6.726 1.00 90.50 302 LEU A O 1
ATOM 2435 N N . ASN A 1 303 ? -11.340 -13.757 6.225 1.00 90.12 303 ASN A N 1
ATOM 2436 C CA . ASN A 1 303 ? -11.688 -13.119 7.496 1.00 90.12 303 ASN A CA 1
ATOM 2437 C C . ASN A 1 303 ? -11.367 -14.019 8.704 1.00 90.12 3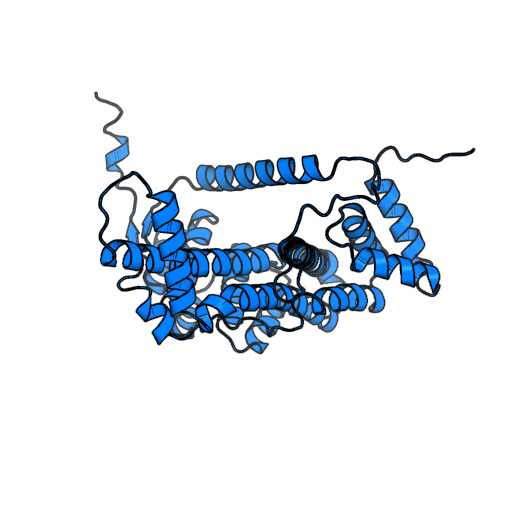03 ASN A C 1
ATOM 2439 O O . ASN A 1 303 ? -10.755 -13.578 9.668 1.00 90.12 303 ASN A O 1
ATOM 2443 N N . GLY A 1 304 ? -11.704 -15.310 8.626 1.00 89.25 304 GLY A N 1
ATOM 2444 C CA . GLY A 1 304 ? -11.421 -16.281 9.686 1.00 89.25 304 GLY A CA 1
ATOM 2445 C C . GLY A 1 304 ? -9.944 -16.663 9.833 1.00 89.25 304 GLY A C 1
ATOM 2446 O O . GLY A 1 304 ? -9.578 -17.242 10.853 1.00 89.25 304 GLY A O 1
ATOM 2447 N N . SER A 1 305 ? -9.106 -16.368 8.834 1.00 89.69 305 SER A N 1
ATOM 2448 C CA . SER A 1 305 ? -7.665 -16.658 8.849 1.00 89.69 305 SER A CA 1
ATOM 2449 C C . SER A 1 305 ? -6.803 -15.512 9.378 1.00 89.69 305 SER A C 1
ATOM 2451 O O . SER A 1 305 ? -5.601 -15.708 9.571 1.00 89.69 305 SER A O 1
ATOM 2453 N N . LEU A 1 306 ? -7.378 -14.321 9.563 1.00 88.19 306 LEU A N 1
ATOM 2454 C CA . LEU A 1 306 ? -6.691 -13.181 10.165 1.00 88.19 306 LEU A CA 1
ATOM 2455 C C . LEU A 1 306 ? -6.515 -13.401 11.670 1.00 88.19 306 LEU A C 1
ATOM 2457 O O . LEU A 1 306 ? -7.302 -14.104 12.314 1.00 88.19 306 LEU A O 1
ATOM 2461 N N . SER A 1 307 ? -5.488 -12.780 12.242 1.00 81.44 307 SER A N 1
ATOM 2462 C CA . SER A 1 307 ? -5.364 -12.655 13.689 1.00 81.44 307 SER A CA 1
ATOM 2463 C C . SER A 1 307 ? -6.615 -11.968 14.240 1.00 81.44 307 SER A C 1
ATOM 2465 O O . SER A 1 307 ? -7.131 -10.997 13.683 1.00 81.44 307 SER A O 1
ATOM 2467 N N . LYS A 1 308 ? -7.145 -12.496 15.347 1.00 75.06 308 LYS A N 1
ATOM 2468 C CA . LYS A 1 308 ? -8.390 -12.009 15.961 1.00 75.06 308 LYS A CA 1
ATOM 2469 C C . LYS A 1 308 ? -8.183 -10.713 16.754 1.00 75.06 308 LYS A C 1
ATOM 2471 O O . LYS A 1 308 ? -8.780 -10.543 17.814 1.00 75.06 308 LYS A O 1
ATOM 2476 N N . ASN A 1 309 ? -7.340 -9.810 16.262 1.00 77.62 309 ASN A N 1
ATOM 2477 C CA . ASN A 1 309 ? -7.162 -8.501 16.864 1.00 77.62 309 ASN A CA 1
ATOM 2478 C C . ASN A 1 309 ? -8.244 -7.528 16.354 1.00 77.62 309 ASN A C 1
ATOM 2480 O O . ASN A 1 309 ? -8.832 -7.682 15.276 1.00 77.62 309 ASN A O 1
ATOM 2484 N N . SER A 1 310 ? -8.537 -6.518 17.167 1.00 81.75 310 SER A N 1
ATOM 2485 C CA . SER A 1 310 ? -9.607 -5.559 16.886 1.00 81.75 310 SER A CA 1
ATOM 2486 C C . SER A 1 310 ? -9.325 -4.696 15.642 1.00 81.75 310 SER A C 1
ATOM 2488 O O . SER A 1 310 ? -10.255 -4.277 14.951 1.00 81.75 310 SER A O 1
ATOM 2490 N N . LEU A 1 311 ? -8.049 -4.482 15.308 1.00 85.94 311 LEU A N 1
ATOM 2491 C CA . LEU A 1 311 ? -7.613 -3.682 14.167 1.00 85.94 311 LEU A CA 1
ATOM 2492 C C . LEU A 1 311 ? -7.875 -4.395 12.828 1.00 85.94 311 LEU A C 1
ATOM 2494 O O . LEU A 1 311 ? -8.549 -3.830 11.969 1.00 85.94 311 LEU A O 1
ATOM 2498 N N . SER A 1 312 ? -7.409 -5.635 12.666 1.00 88.12 312 SER A N 1
ATOM 2499 C CA . SER A 1 312 ? -7.603 -6.475 11.475 1.00 88.12 312 SER A CA 1
ATOM 2500 C C . SER A 1 312 ? -9.084 -6.658 11.154 1.00 88.12 312 SER A C 1
ATOM 2502 O O . SER A 1 312 ? -9.502 -6.465 10.011 1.00 88.12 312 SER A O 1
ATOM 2504 N N . ASN A 1 313 ? -9.902 -6.927 12.176 1.00 85.81 313 ASN A N 1
ATOM 2505 C CA . ASN A 1 313 ? -11.353 -7.027 12.023 1.00 85.81 313 ASN A CA 1
ATOM 2506 C C . ASN A 1 313 ? -11.967 -5.720 11.503 1.00 85.81 313 ASN A C 1
ATOM 2508 O O . ASN A 1 313 ? -12.795 -5.737 10.592 1.00 85.81 313 ASN A O 1
ATOM 2512 N N . LEU A 1 314 ? -11.565 -4.573 12.059 1.00 89.06 314 LEU A N 1
ATOM 2513 C CA . LEU A 1 314 ? -12.071 -3.276 11.616 1.00 89.06 314 LEU A CA 1
ATOM 2514 C C . LEU A 1 314 ? -11.609 -2.936 10.188 1.00 89.06 314 LEU A C 1
ATOM 2516 O O . LEU A 1 314 ? -12.393 -2.388 9.413 1.00 89.06 314 LEU A O 1
ATOM 2520 N N . LEU A 1 315 ? -10.379 -3.304 9.819 1.00 92.94 315 LEU A N 1
ATOM 2521 C CA . LEU A 1 315 ? -9.826 -3.113 8.474 1.00 92.94 315 LEU A CA 1
ATOM 2522 C C . LEU A 1 315 ? -10.608 -3.891 7.414 1.00 92.94 315 LEU A C 1
ATOM 2524 O O . LEU A 1 315 ? -10.998 -3.301 6.408 1.00 92.94 315 LEU A O 1
ATOM 2528 N N . VAL A 1 316 ? -10.909 -5.174 7.649 1.00 93.88 316 VAL A N 1
ATOM 2529 C CA . VAL A 1 316 ? -11.747 -5.965 6.728 1.00 93.88 316 VAL A CA 1
ATOM 2530 C C . VAL A 1 316 ? -13.104 -5.301 6.535 1.00 93.88 316 VAL A C 1
ATOM 2532 O O . VAL A 1 316 ? -13.546 -5.116 5.399 1.00 93.88 316 VAL A O 1
ATOM 2535 N N . LYS A 1 317 ? -13.755 -4.899 7.633 1.00 93.62 317 LYS A N 1
ATOM 2536 C CA . LYS A 1 317 ? -15.065 -4.245 7.565 1.00 93.62 317 LYS A CA 1
ATOM 2537 C C . LYS A 1 317 ? -15.000 -2.945 6.768 1.00 93.62 317 LYS A C 1
ATOM 2539 O O . LYS A 1 317 ? -15.853 -2.721 5.914 1.00 93.62 317 LYS A O 1
ATOM 2544 N N . ALA A 1 318 ? -13.982 -2.119 6.998 1.00 94.12 318 ALA A N 1
ATOM 2545 C CA . ALA A 1 318 ? -13.796 -0.860 6.285 1.00 94.12 318 ALA A CA 1
ATOM 2546 C C . ALA A 1 318 ? -13.568 -1.064 4.779 1.00 94.12 318 ALA A C 1
ATOM 2548 O O . ALA A 1 318 ? -14.229 -0.409 3.973 1.00 94.12 318 ALA A O 1
ATOM 2549 N N . LEU A 1 319 ? -12.708 -2.014 4.395 1.00 95.12 319 LEU A N 1
ATOM 2550 C CA . LEU A 1 319 ? -12.455 -2.360 2.991 1.00 95.12 319 LEU A CA 1
ATOM 2551 C C . LEU A 1 319 ? -13.732 -2.841 2.288 1.00 95.12 319 LEU A C 1
ATOM 2553 O O . LEU A 1 319 ? -14.051 -2.389 1.189 1.00 95.12 319 LEU A O 1
ATOM 2557 N N . VAL A 1 320 ? -14.499 -3.718 2.943 1.00 95.06 320 VAL A N 1
ATOM 2558 C CA . VAL A 1 320 ? -15.766 -4.238 2.411 1.00 95.06 320 VAL A CA 1
ATOM 2559 C C . VAL A 1 320 ? -16.815 -3.134 2.279 1.00 95.06 320 VAL A C 1
ATOM 2561 O O . VAL A 1 320 ? -17.485 -3.052 1.252 1.00 95.06 320 VAL A O 1
ATOM 2564 N N . VAL A 1 321 ? -16.960 -2.264 3.282 1.00 93.00 321 VAL A N 1
ATOM 2565 C CA . VAL A 1 321 ? -17.898 -1.133 3.216 1.00 93.00 321 VAL A CA 1
ATOM 2566 C C . VAL A 1 321 ? -17.530 -0.187 2.074 1.00 93.00 321 VAL A C 1
ATOM 2568 O O . VAL A 1 321 ? -18.405 0.159 1.280 1.00 93.00 321 VAL A O 1
ATOM 2571 N N . ASN A 1 322 ? -16.251 0.179 1.943 1.00 92.12 322 ASN A N 1
ATOM 2572 C CA . ASN A 1 322 ? -15.782 1.023 0.846 1.00 92.12 322 ASN A CA 1
ATOM 2573 C C . ASN A 1 322 ? -16.097 0.391 -0.518 1.00 92.12 322 ASN A C 1
ATOM 2575 O O . ASN A 1 322 ? -16.671 1.041 -1.387 1.00 92.12 322 ASN A O 1
ATOM 2579 N N . TYR A 1 323 ? -15.832 -0.907 -0.679 1.00 93.81 323 TYR A N 1
ATOM 2580 C CA . TYR A 1 323 ? -16.187 -1.655 -1.884 1.00 93.81 323 TYR A CA 1
ATOM 2581 C C . TYR A 1 323 ? -17.686 -1.611 -2.210 1.00 93.81 323 TYR A C 1
ATOM 2583 O O . TYR A 1 323 ? -18.054 -1.424 -3.366 1.00 93.81 323 TYR A O 1
ATOM 2591 N N . LEU A 1 324 ? -18.566 -1.754 -1.217 1.00 92.19 324 LEU A N 1
ATOM 2592 C CA . LEU A 1 324 ? -20.019 -1.728 -1.427 1.00 92.19 324 LEU A CA 1
ATOM 2593 C C . LEU A 1 324 ? -20.556 -0.330 -1.781 1.00 92.19 324 LEU A C 1
ATOM 2595 O O . LEU A 1 324 ? -21.599 -0.221 -2.439 1.00 92.19 324 LEU A O 1
ATOM 2599 N N . TYR A 1 325 ? -19.855 0.729 -1.365 1.00 90.69 325 TYR A N 1
ATOM 2600 C CA . TYR A 1 325 ? -20.115 2.092 -1.833 1.00 90.69 325 TYR A CA 1
ATOM 2601 C C . TYR A 1 325 ? -19.565 2.327 -3.244 1.00 90.69 325 TYR A C 1
ATOM 2603 O O . TYR A 1 325 ? -20.227 2.965 -4.063 1.00 90.69 325 TYR A O 1
ATOM 2611 N N . MET A 1 326 ? -18.407 1.746 -3.562 1.00 89.62 326 MET A N 1
ATOM 2612 C CA . MET A 1 326 ? -17.764 1.890 -4.865 1.00 89.62 326 MET A CA 1
ATOM 2613 C C . MET A 1 326 ? -18.397 1.043 -5.962 1.00 89.62 326 MET A C 1
ATOM 2615 O O . MET A 1 326 ? -18.451 1.502 -7.095 1.00 89.62 326 MET A O 1
ATOM 2619 N N . PHE A 1 327 ? -18.920 -0.151 -5.682 1.00 90.69 327 PHE A N 1
ATOM 2620 C CA . PHE A 1 327 ? -19.417 -1.086 -6.695 1.00 90.69 327 PHE A CA 1
ATOM 2621 C C . PHE A 1 327 ? -20.845 -1.534 -6.401 1.00 90.69 327 PHE A C 1
ATOM 2623 O O . PHE A 1 327 ? -21.171 -2.040 -5.329 1.00 90.69 327 PHE A O 1
ATOM 2630 N N . GLU A 1 328 ? -21.720 -1.378 -7.394 1.00 88.06 328 GLU A N 1
ATOM 2631 C CA . GLU A 1 328 ? -23.106 -1.803 -7.268 1.00 88.06 328 GLU A CA 1
ATOM 2632 C C . GLU A 1 328 ? -23.228 -3.329 -7.267 1.00 88.06 328 GLU A C 1
ATOM 2634 O O . GLU A 1 328 ? -22.686 -4.021 -8.130 1.00 88.06 328 GLU A O 1
ATOM 2639 N N . ARG A 1 329 ? -23.983 -3.845 -6.291 1.00 89.12 329 ARG A N 1
ATOM 2640 C CA . ARG A 1 329 ? -24.305 -5.264 -6.141 1.00 89.12 329 ARG A CA 1
ATOM 2641 C C . ARG A 1 329 ? -25.785 -5.454 -5.811 1.00 89.12 329 ARG A C 1
ATOM 2643 O O . ARG A 1 329 ? -26.373 -4.589 -5.154 1.00 89.12 329 ARG A O 1
ATOM 2650 N N . PRO A 1 330 ? -26.392 -6.589 -6.203 1.00 90.31 330 PRO A N 1
ATOM 2651 C CA . PRO A 1 330 ? -27.741 -6.940 -5.777 1.00 90.31 330 PRO A CA 1
ATOM 2652 C C . PRO A 1 330 ? -27.852 -6.968 -4.248 1.00 90.31 330 PRO A C 1
ATOM 2654 O O . PRO A 1 330 ? -26.982 -7.526 -3.583 1.00 90.31 330 PRO A O 1
ATOM 2657 N N . ASN A 1 331 ? -28.951 -6.456 -3.685 1.00 88.56 331 ASN A N 1
ATOM 2658 C CA . ASN A 1 331 ? -29.149 -6.368 -2.227 1.00 88.56 331 ASN A CA 1
ATOM 2659 C C . ASN A 1 331 ? -28.930 -7.702 -1.499 1.00 88.56 331 ASN A C 1
ATOM 2661 O O . ASN A 1 331 ? -28.333 -7.728 -0.428 1.00 88.56 331 ASN A O 1
ATOM 2665 N N . LYS A 1 332 ? -29.351 -8.819 -2.106 1.00 91.12 332 LYS A N 1
ATOM 2666 C CA . LYS A 1 332 ? -29.109 -10.162 -1.562 1.00 91.12 332 LYS A CA 1
ATOM 2667 C C . LYS A 1 332 ? -27.613 -10.448 -1.395 1.00 91.12 332 LYS A C 1
ATOM 2669 O O . LYS A 1 332 ? -27.204 -10.968 -0.364 1.00 91.12 332 LYS A O 1
ATOM 2674 N N . GLN A 1 333 ? -26.802 -10.082 -2.386 1.00 91.12 333 GLN A N 1
ATOM 2675 C CA . GLN A 1 333 ? -25.352 -10.249 -2.329 1.00 91.12 333 GLN A CA 1
ATOM 2676 C C . GLN A 1 333 ? -24.727 -9.298 -1.303 1.00 91.12 333 GLN A C 1
ATOM 2678 O O . GLN A 1 333 ? -23.862 -9.725 -0.548 1.00 91.12 333 GLN A O 1
ATOM 2683 N N . VAL A 1 334 ? -25.197 -8.047 -1.218 1.00 91.62 334 VAL A N 1
ATOM 2684 C CA . VAL A 1 334 ? -24.746 -7.083 -0.195 1.00 91.62 334 VAL A CA 1
ATOM 2685 C C . VAL A 1 334 ? -24.977 -7.639 1.212 1.00 91.62 334 VAL A C 1
ATOM 2687 O O . VAL A 1 334 ? -24.048 -7.679 2.009 1.00 91.62 334 VAL A O 1
ATOM 2690 N N . GLN A 1 335 ? -26.177 -8.153 1.495 1.00 91.50 335 GLN A N 1
ATOM 2691 C CA . GLN A 1 335 ? -26.507 -8.765 2.787 1.00 91.50 335 GLN A CA 1
ATOM 2692 C C . GLN A 1 335 ? -25.613 -9.971 3.102 1.00 91.50 335 GLN A C 1
ATOM 2694 O O . GLN A 1 335 ? -25.130 -10.100 4.224 1.00 91.50 335 GLN A O 1
ATOM 2699 N N . GLN A 1 336 ? -25.358 -10.838 2.116 1.00 93.19 336 GLN A N 1
ATOM 2700 C CA . GLN A 1 336 ? -24.468 -11.991 2.284 1.00 93.19 336 GLN A CA 1
ATOM 2701 C C . GLN A 1 336 ? -23.017 -11.575 2.556 1.00 93.19 336 GLN A C 1
ATOM 2703 O O . GLN A 1 336 ? -22.365 -12.190 3.397 1.00 93.19 336 GLN A O 1
ATOM 2708 N N . ILE A 1 337 ? -22.526 -10.537 1.870 1.00 93.56 337 ILE A N 1
ATOM 2709 C CA . ILE A 1 337 ? -21.189 -9.970 2.085 1.00 93.56 337 ILE A CA 1
ATOM 2710 C C . ILE A 1 337 ? -21.101 -9.361 3.487 1.00 93.56 337 ILE A C 1
ATOM 2712 O O . ILE A 1 337 ? -20.194 -9.712 4.232 1.00 93.56 337 ILE A O 1
ATOM 2716 N N . CYS A 1 338 ? -22.058 -8.517 3.884 1.00 93.44 338 CYS A N 1
ATOM 2717 C CA . CYS A 1 338 ? -22.091 -7.912 5.217 1.00 93.44 338 CYS A CA 1
ATOM 2718 C C . CYS A 1 338 ? -22.108 -8.973 6.328 1.00 93.44 338 CYS A C 1
ATOM 2720 O O . CYS A 1 338 ? -21.330 -8.880 7.274 1.00 93.44 338 CYS A O 1
ATOM 2722 N N . ALA A 1 339 ? -22.926 -10.018 6.181 1.00 92.44 339 ALA A N 1
ATOM 2723 C CA . ALA A 1 339 ? -23.002 -11.118 7.140 1.00 92.44 339 ALA A CA 1
ATOM 2724 C C . ALA A 1 339 ? -21.724 -11.977 7.198 1.00 92.44 339 ALA A C 1
ATOM 2726 O O . ALA A 1 339 ? -21.469 -12.623 8.207 1.00 92.44 339 ALA A O 1
ATOM 2727 N N . ALA A 1 340 ? -20.919 -12.020 6.133 1.00 92.38 340 ALA A N 1
ATOM 2728 C CA . ALA A 1 340 ? -19.667 -12.780 6.112 1.00 92.38 340 ALA A CA 1
ATOM 2729 C C . ALA A 1 340 ? -18.553 -12.151 6.966 1.00 92.38 340 ALA A C 1
ATOM 2731 O O . ALA A 1 340 ? -17.604 -12.847 7.329 1.00 92.38 340 ALA A O 1
ATOM 2732 N N . VAL A 1 341 ? -18.667 -10.855 7.263 1.00 91.38 341 VAL A N 1
ATOM 2733 C CA . VAL A 1 341 ? -17.659 -10.063 7.987 1.00 91.38 341 VAL A CA 1
ATOM 2734 C C . VAL A 1 341 ? -18.266 -9.264 9.148 1.00 91.38 341 VAL A C 1
ATOM 2736 O O . VAL A 1 341 ? -17.695 -8.270 9.585 1.00 91.38 341 VAL A O 1
ATOM 2739 N N . ASP A 1 342 ? -19.436 -9.676 9.644 1.00 89.62 342 ASP A N 1
ATOM 2740 C CA . ASP A 1 342 ? -20.124 -9.071 10.793 1.00 89.62 342 ASP A CA 1
ATOM 2741 C C . ASP A 1 342 ? -20.333 -7.545 10.679 1.00 89.62 342 ASP A C 1
ATOM 2743 O O . ASP A 1 342 ? -20.069 -6.784 11.618 1.00 89.62 342 ASP A O 1
ATOM 2747 N N . ILE A 1 343 ? -20.787 -7.084 9.510 1.00 91.62 343 ILE A N 1
ATOM 2748 C CA . ILE A 1 343 ? -21.248 -5.707 9.271 1.00 91.62 343 ILE A CA 1
ATOM 2749 C C . ILE A 1 343 ? -22.770 -5.676 9.419 1.00 91.62 343 ILE A C 1
ATOM 2751 O O . ILE A 1 343 ? -23.468 -6.495 8.814 1.00 91.62 343 ILE A O 1
ATOM 2755 N N . LYS A 1 344 ? -23.307 -4.703 10.164 1.00 88.38 344 LYS A N 1
ATOM 2756 C CA . LYS A 1 344 ? -24.762 -4.503 10.201 1.00 88.38 344 LYS A CA 1
ATOM 2757 C C . LYS A 1 344 ? -25.244 -3.894 8.887 1.00 88.38 344 LYS A C 1
ATOM 2759 O O . LYS A 1 344 ? -24.643 -2.952 8.374 1.00 88.38 344 LYS A O 1
ATOM 2764 N N . TYR A 1 345 ? -26.317 -4.449 8.336 1.00 85.12 345 TYR A N 1
ATOM 2765 C CA . TYR A 1 345 ? -26.931 -3.978 7.100 1.00 85.12 345 TYR A CA 1
ATOM 2766 C C . TYR A 1 345 ? -28.210 -3.207 7.427 1.00 85.12 345 TYR A C 1
ATOM 2768 O O . TYR A 1 345 ? -29.194 -3.817 7.844 1.00 85.12 345 TYR A O 1
ATOM 2776 N N . ASP A 1 346 ? -28.198 -1.896 7.186 1.00 80.25 346 ASP A N 1
ATOM 2777 C CA . ASP A 1 346 ? -29.372 -1.037 7.315 1.00 80.25 346 ASP A CA 1
ATOM 2778 C C . ASP A 1 346 ? -29.850 -0.612 5.922 1.00 80.25 346 ASP A C 1
ATOM 2780 O O . ASP A 1 346 ? -29.221 0.189 5.219 1.00 80.25 346 ASP A O 1
ATOM 2784 N N . ALA A 1 347 ? -30.989 -1.162 5.499 1.00 66.94 347 ALA A N 1
ATOM 2785 C CA . ALA A 1 347 ? -31.691 -0.654 4.329 1.00 66.94 347 ALA A CA 1
ATOM 2786 C C . ALA A 1 347 ? -32.312 0.704 4.681 1.00 66.94 347 ALA A C 1
ATOM 2788 O O . ALA A 1 347 ? -32.964 0.824 5.719 1.00 66.94 347 ALA A O 1
ATOM 2789 N N . ILE A 1 348 ? -32.175 1.712 3.809 1.00 57.22 348 ILE A N 1
ATOM 2790 C CA . ILE A 1 348 ? -32.989 2.928 3.940 1.00 57.22 348 ILE A CA 1
ATOM 2791 C C . ILE A 1 348 ? -34.456 2.482 3.952 1.00 57.22 348 ILE A C 1
ATOM 2793 O O . ILE A 1 348 ? -34.940 1.897 2.976 1.00 57.22 348 ILE A O 1
ATOM 2797 N N . SER A 1 349 ? -35.177 2.754 5.045 1.00 42.44 349 SER A N 1
ATOM 2798 C CA . SER A 1 349 ? -36.627 2.622 5.037 1.00 42.44 349 SER A CA 1
ATOM 2799 C C . SER A 1 349 ? -37.160 3.573 3.964 1.00 42.44 349 SER A C 1
ATOM 2801 O O . SER A 1 349 ? -36.888 4.775 3.965 1.00 42.44 349 SER A O 1
ATOM 2803 N N . LYS A 1 350 ? -37.937 3.047 3.012 1.00 42.38 350 LYS A N 1
ATOM 2804 C CA . LYS A 1 350 ? -38.596 3.844 1.959 1.00 42.38 350 LYS A CA 1
ATOM 2805 C C . LYS A 1 350 ? -39.537 4.935 2.510 1.00 42.38 350 LYS A C 1
ATOM 2807 O O . LYS A 1 350 ? -40.119 5.684 1.734 1.00 42.38 350 LYS A O 1
ATOM 2812 N N . GLU A 1 351 ? -39.687 5.047 3.827 1.00 35.66 351 GLU A N 1
ATOM 2813 C CA . GLU A 1 351 ? -40.593 5.974 4.501 1.00 35.66 351 GLU A CA 1
ATOM 2814 C C . GLU A 1 351 ? -40.053 7.408 4.621 1.00 35.66 351 GLU A C 1
ATOM 2816 O O . GLU A 1 351 ? -40.844 8.335 4.780 1.00 35.66 351 GLU A O 1
ATOM 2821 N N . ILE A 1 352 ? -38.746 7.647 4.455 1.00 38.06 352 ILE A N 1
ATOM 2822 C CA . ILE A 1 352 ? -38.190 9.013 4.577 1.00 38.06 352 ILE A CA 1
ATOM 2823 C C . ILE A 1 352 ? -38.470 9.866 3.314 1.00 38.06 352 ILE A C 1
ATOM 2825 O O . ILE A 1 352 ? -38.423 11.094 3.359 1.00 38.06 352 ILE A O 1
ATOM 2829 N N . GLY A 1 353 ? -38.870 9.242 2.197 1.00 32.31 353 GLY A N 1
ATOM 2830 C CA . GLY A 1 353 ? -39.203 9.931 0.941 1.00 32.31 353 GLY A CA 1
ATOM 2831 C C . GLY A 1 353 ? -40.598 10.570 0.876 1.00 32.31 353 GLY A C 1
ATOM 2832 O O . GLY A 1 353 ? -40.835 11.393 -0.003 1.00 32.31 353 GLY A O 1
ATOM 2833 N N . PHE A 1 354 ? -41.519 10.241 1.792 1.00 35.06 354 PHE A N 1
ATOM 2834 C CA . PHE A 1 354 ? -42.894 10.771 1.762 1.00 35.06 354 PHE A CA 1
ATOM 2835 C C . PHE A 1 354 ? -43.161 11.915 2.752 1.00 35.06 354 PHE A C 1
ATOM 2837 O O . PHE A 1 354 ? -44.174 12.599 2.624 1.00 35.06 354 PHE A O 1
ATOM 2844 N N . GLN A 1 355 ? -42.256 12.192 3.698 1.00 33.84 355 GLN A N 1
ATOM 2845 C CA . GLN A 1 355 ? -42.465 13.265 4.684 1.00 33.84 355 GLN A CA 1
ATOM 2846 C C . GLN A 1 355 ? -41.989 14.657 4.232 1.00 33.84 355 GLN A C 1
ATOM 2848 O O . GLN A 1 355 ? -42.269 15.634 4.919 1.00 33.84 355 GLN A O 1
ATOM 2853 N N . LYS A 1 356 ? -41.341 14.787 3.064 1.00 36.66 356 LYS A N 1
ATOM 2854 C CA . LYS A 1 356 ? -40.946 16.092 2.489 1.00 36.66 356 LYS A CA 1
ATOM 2855 C C . LYS A 1 356 ? -41.894 16.647 1.415 1.00 36.66 356 LYS A C 1
ATOM 2857 O O . LYS A 1 356 ? -41.585 17.674 0.826 1.00 36.66 356 LYS A O 1
ATOM 2862 N N . ILE A 1 357 ? -43.045 16.009 1.174 1.00 39.34 357 ILE A N 1
ATOM 2863 C CA . ILE A 1 357 ? -44.062 16.517 0.226 1.00 39.34 357 ILE A CA 1
ATOM 2864 C C . ILE A 1 357 ? -45.276 17.137 0.942 1.00 39.34 357 ILE A C 1
ATOM 2866 O O . ILE A 1 357 ? -46.054 17.836 0.312 1.00 39.34 357 ILE A O 1
ATOM 2870 N N . ASN A 1 358 ? -45.412 16.985 2.263 1.00 32.22 358 ASN A N 1
ATOM 2871 C CA . ASN A 1 358 ? -46.470 17.650 3.030 1.00 32.22 358 ASN A CA 1
ATOM 2872 C C . ASN A 1 358 ? -45.942 18.138 4.385 1.00 32.22 358 ASN A C 1
ATOM 2874 O O . ASN A 1 358 ? -46.158 17.475 5.401 1.00 32.22 358 ASN A O 1
ATOM 2878 N N . LYS A 1 359 ? -45.257 19.285 4.393 1.00 32.91 359 LYS A N 1
ATOM 2879 C CA . LYS A 1 359 ? -45.319 20.280 5.474 1.00 32.91 359 LYS A CA 1
ATOM 2880 C C . LYS A 1 359 ? -44.678 21.593 5.059 1.00 32.91 359 LYS A C 1
ATOM 2882 O O . LYS A 1 359 ? -43.552 21.538 4.521 1.00 32.91 359 LYS A O 1
#